Protein 1BRU (pdb70)

Sequence (241 aa):
VVGGEDARPNSWPWQVSLQYDSSGQWRHTCGGTLVDQSWVLTAAHCISSSRTYRVVLGRHSLSTNEPGSLAVKVSKLVVHQDWNSNQLSNGNDIALLKLASPVSLTDKIQLGCLPAAGTILPNNYVCYVTGWGRLQTNGASPDILQQGQLLVVDYATCSKPGWWGSTVKTNMICAGGDGIISSCNGDSGGPLNCQGANGQWQVHGIVSFGSSLGCNYYHKPSVFTRVSNYIDWINSVIANN

Structure (mmCIF, N/CA/C/O backbone):
data_1BRU
#
_entry.id   1BRU
#
_cell.length_a   41.590
_cell.length_b   46.450
_cell.length_c   128.230
_cell.angle_alpha   90.00
_cell.angle_beta   90.00
_cell.angle_gamma   90.00
#
_symmetry.space_group_name_H-M   'P 21 21 21'
#
loop_
_entity.id
_entity.type
_entity.pdbx_description
1 polymer ELASTASE
2 non-polymer 2-(2-HYDROXY-CYCLOPENTYL)-PENT-4-ENAL
3 water water
#
loop_
_atom_site.group_PDB
_atom_site.id
_atom_site.type_symbol
_atom_site.label_atom_id
_atom_site.label_alt_id
_atom_site.label_comp_id
_atom_site.label_asym_id
_atom_site.label_entity_id
_atom_site.label_seq_id
_atom_site.pdbx_PDB_ins_code
_atom_site.Cartn_x
_atom_site.Cartn_y
_atom_site.Cartn_z
_atom_site.occupancy
_atom_site.B_iso_or_equiv
_atom_site.auth_seq_id
_atom_site.auth_comp_id
_atom_site.auth_asym_id
_atom_site.auth_atom_id
_atom_site.pdbx_PDB_model_num
ATOM 1 N N . VAL A 1 1 ? 29.009 47.596 8.458 1.00 15.46 16 VAL P N 1
ATOM 2 C CA . VAL A 1 1 ? 28.608 48.717 7.562 1.00 14.86 16 VAL P CA 1
ATOM 3 C C . VAL A 1 1 ? 27.995 48.182 6.230 1.00 15.32 16 VAL P C 1
ATOM 4 O O . VAL A 1 1 ? 28.565 47.328 5.575 1.00 15.25 16 VAL P O 1
ATOM 8 N N . VAL A 1 2 ? 26.815 48.676 5.888 1.00 14.08 17 VAL P N 1
ATOM 9 C CA . VAL A 1 2 ? 26.225 48.293 4.614 1.00 12.47 17 VAL P CA 1
ATOM 10 C C . VAL A 1 2 ? 26.591 49.292 3.538 1.00 14.65 17 VAL P C 1
ATOM 11 O O . VAL A 1 2 ? 26.595 50.497 3.772 1.00 14.40 17 VAL P O 1
ATOM 15 N N . GLY A 1 3 ? 26.909 48.781 2.343 1.00 14.10 18 GLY P N 1
ATOM 16 C CA . GLY A 1 3 ? 27.190 49.722 1.239 1.00 14.30 18 GLY P CA 1
ATOM 17 C C . GLY A 1 3 ? 28.526 50.500 1.252 1.00 17.29 18 GLY P C 1
ATOM 18 O O . GLY A 1 3 ? 28.766 51.466 0.531 1.00 15.31 18 GLY P O 1
ATOM 19 N N . GLY A 1 4 ? 29.418 50.030 2.137 1.00 19.13 19 GLY P N 1
ATOM 20 C CA . GLY A 1 4 ? 30.736 50.647 2.274 1.00 19.14 19 GLY P CA 1
ATOM 21 C C . GLY A 1 4 ? 31.839 49.883 1.554 1.00 19.95 19 GLY P C 1
ATOM 22 O O . GLY A 1 4 ? 31.652 49.088 0.631 1.00 20.32 19 GLY P O 1
ATOM 23 N N . GLU A 1 5 ? 33.030 50.161 2.046 1.00 17.99 20 GLU P N 1
ATOM 24 C CA . GLU A 1 5 ? 34.218 49.544 1.449 1.00 17.50 20 GLU P CA 1
ATOM 25 C C . GLU A 1 5 ? 35.311 49.237 2.468 1.00 18.40 20 GLU P C 1
ATOM 26 O O . GLU A 1 5 ? 35.324 49.759 3.579 1.00 21.86 20 GLU P O 1
ATOM 32 N N . ASP A 1 6 ? 36.282 48.417 2.087 1.00 17.78 21 ASP P N 1
ATOM 33 C CA . ASP A 1 6 ? 37.431 48.233 3.002 1.00 15.75 21 ASP P CA 1
ATOM 34 C C . ASP A 1 6 ? 38.166 49.497 3.388 1.00 14.62 21 ASP P C 1
ATOM 35 O O . ASP A 1 6 ? 38.513 50.290 2.533 1.00 14.25 21 ASP P O 1
ATOM 40 N N . ALA A 1 7 ? 38.407 49.699 4.677 1.00 13.65 22 ALA P N 1
ATOM 41 C CA . ALA A 1 7 ? 39.241 50.854 4.999 1.00 14.21 22 ALA P CA 1
ATOM 42 C C . ALA A 1 7 ? 40.649 50.607 4.527 1.00 16.81 22 ALA P C 1
ATOM 43 O O . ALA A 1 7 ? 41.061 49.466 4.378 1.00 15.91 22 ALA P O 1
ATOM 45 N N . ARG A 1 8 ? 41.406 51.687 4.302 1.00 19.60 23 ARG P N 1
ATOM 46 C CA . ARG A 1 8 ? 42.858 51.409 4.206 1.00 20.79 23 ARG P CA 1
ATOM 47 C C . ARG A 1 8 ? 43.489 50.930 5.523 1.00 19.76 23 ARG P C 1
ATOM 48 O O . ARG A 1 8 ? 43.196 51.447 6.593 1.00 19.28 23 ARG P O 1
ATOM 56 N N . PRO A 1 9 ? 44.377 49.939 5.454 1.00 20.01 24 PRO P N 1
ATOM 57 C CA . PRO A 1 9 ? 44.999 49.438 6.697 1.00 20.47 24 PRO P CA 1
ATOM 58 C C . PRO A 1 9 ? 45.499 50.498 7.653 1.00 20.91 24 PRO P C 1
ATOM 59 O O . PRO A 1 9 ? 46.178 51.454 7.307 1.00 21.32 24 PRO P O 1
ATOM 63 N N . ASN A 1 10 ? 45.060 50.359 8.895 1.00 21.73 25 ASN P N 1
ATOM 64 C CA . ASN A 1 10 ? 45.506 51.283 9.965 1.00 19.84 25 ASN P CA 1
ATOM 65 C C . ASN A 1 10 ? 45.183 52.775 9.811 1.00 19.26 25 ASN P C 1
ATOM 66 O O . ASN A 1 10 ? 45.666 53.625 10.543 1.00 20.55 25 ASN P O 1
ATOM 71 N N . SER A 1 11 ? 44.337 53.084 8.828 1.00 17.35 26 SER P N 1
ATOM 72 C CA . SER A 1 11 ? 43.967 54.487 8.618 1.00 16.81 26 SER P CA 1
ATOM 73 C C . SER A 1 11 ? 42.974 55.113 9.604 1.00 17.16 26 SER P C 1
ATOM 74 O O . SER A 1 11 ? 42.783 56.322 9.699 1.00 17.29 26 SER P O 1
ATOM 77 N N . TRP A 1 12 ? 42.368 54.252 10.409 1.00 14.70 27 TRP P N 1
ATOM 78 C CA . TRP A 1 12 ? 41.580 54.759 11.530 1.00 12.02 27 TRP P CA 1
ATOM 79 C C . TRP A 1 12 ? 42.149 54.263 12.846 1.00 12.91 27 TRP P C 1
ATOM 80 O O . TRP A 1 12 ? 41.597 53.367 13.469 1.00 12.69 27 TRP P O 1
ATOM 91 N N . PRO A 1 13 ? 43.280 54.865 13.250 1.00 12.48 28 PRO P N 1
ATOM 92 C CA . PRO A 1 13 ? 44.073 54.255 14.322 1.00 12.16 28 PRO P CA 1
ATOM 93 C C . PRO A 1 13 ? 43.473 54.336 15.697 1.00 11.62 28 PRO P C 1
ATOM 94 O O . PRO A 1 13 ? 43.926 53.693 16.625 1.00 11.76 28 PRO P O 1
ATOM 98 N N . TRP A 1 14 ? 42.414 55.120 15.829 1.00 12.08 29 TRP P N 1
ATOM 99 C CA . TRP A 1 14 ? 41.636 55.114 17.102 1.00 11.64 29 TRP P CA 1
ATOM 100 C C . TRP A 1 14 ? 40.519 54.088 17.294 1.00 11.68 29 TRP P C 1
ATOM 101 O O . TRP A 1 14 ? 39.891 53.978 18.330 1.00 11.98 29 TRP P O 1
ATOM 112 N N . GLN A 1 15 ? 40.240 53.353 16.237 1.00 13.32 30 GLN P N 1
ATOM 113 C CA . GLN A 1 15 ? 39.105 52.411 16.232 1.00 13.08 30 GLN P CA 1
ATOM 114 C C . GLN A 1 15 ? 39.431 51.149 17.000 1.00 12.35 30 GLN P C 1
ATOM 115 O O . GLN A 1 15 ? 40.470 50.526 16.836 1.00 12.39 30 GLN P O 1
ATOM 121 N N . VAL A 1 16 ? 38.513 50.793 17.856 1.00 11.44 31 VAL P N 1
ATOM 122 C CA . VAL A 1 16 ? 38.773 49.609 18.656 1.00 11.52 31 VAL P CA 1
ATOM 123 C C . VAL A 1 16 ? 37.844 48.441 18.338 1.00 12.07 31 VAL P C 1
ATOM 124 O O . VAL A 1 16 ? 36.737 48.598 17.865 1.00 13.00 31 VAL P O 1
ATOM 128 N N . SER A 1 17 ? 38.297 47.236 18.604 1.00 12.37 32 SER P N 1
ATOM 129 C CA . SER A 1 17 ? 37.272 46.183 18.691 1.00 12.52 32 SER P CA 1
ATOM 130 C C . SER A 1 17 ? 36.936 45.851 20.129 1.00 13.19 32 SER P C 1
ATOM 131 O O . SER A 1 17 ? 37.804 45.520 20.927 1.00 13.16 32 SER P O 1
ATOM 134 N N . LEU A 1 18 ? 35.669 45.948 20.471 1.00 12.62 33 LEU P N 1
ATOM 135 C CA . LEU A 1 18 ? 35.299 45.522 21.823 1.00 13.46 33 LEU P CA 1
ATOM 136 C C . LEU A 1 18 ? 34.749 44.103 21.833 1.00 14.63 33 LEU P C 1
ATOM 137 O O . LEU A 1 18 ? 33.778 43.760 21.175 1.00 15.15 33 LEU P O 1
ATOM 142 N N . GLN A 1 19 ? 35.463 43.252 22.564 1.00 15.91 34 GLN P N 1
ATOM 143 C CA . GLN A 1 19 ? 35.191 41.806 22.529 1.00 16.62 34 GLN P CA 1
ATOM 144 C C . GLN A 1 19 ? 34.845 41.192 23.869 1.00 18.82 34 GLN P C 1
ATOM 145 O O . GLN A 1 19 ? 35.282 41.602 24.922 1.00 20.08 34 GLN P O 1
ATOM 151 N N . TYR A 1 20 ? 34.029 40.169 23.844 1.00 22.78 35 TYR P N 1
ATOM 152 C CA . TYR A 1 20 ? 33.789 39.539 25.148 1.00 25.51 35 TYR P CA 1
ATOM 153 C C . TYR A 1 20 ? 34.096 38.064 25.109 1.00 26.94 35 TYR P C 1
ATOM 154 O O . TYR A 1 20 ? 34.236 37.418 24.080 1.00 26.59 35 TYR P O 1
ATOM 163 N N . ASP A 1 21 ? 34.211 37.543 26.306 1.00 29.69 36 ASP P N 1
ATOM 164 C CA . ASP A 1 21 ? 34.504 36.116 26.379 1.00 31.59 36 ASP P CA 1
ATOM 165 C C . ASP A 1 21 ? 33.318 35.219 26.227 1.00 31.70 36 ASP P C 1
ATOM 166 O O . ASP A 1 21 ? 32.435 35.081 27.051 1.00 30.68 36 ASP P O 1
ATOM 171 N N . SER A 1 22 A 33.362 34.573 25.109 1.00 33.60 36 SER P N 1
ATOM 172 C CA . SER A 1 22 A 32.266 33.654 24.801 1.00 36.50 36 SER P CA 1
ATOM 173 C C . SER A 1 22 A 32.666 32.195 24.779 1.00 36.17 36 SER P C 1
ATOM 174 O O . SER A 1 22 A 33.193 31.693 23.801 1.00 35.92 36 SER P O 1
ATOM 177 N N . SER A 1 23 B 32.431 31.522 25.907 1.00 36.10 36 SER P N 1
ATOM 178 C CA . SER A 1 23 B 32.814 30.087 26.043 1.00 37.04 36 SER P CA 1
ATOM 179 C C . SER A 1 23 B 34.272 29.719 25.787 1.00 36.80 36 SER P C 1
ATOM 180 O O . SER A 1 23 B 34.625 28.770 25.100 1.00 37.93 36 SER P O 1
ATOM 183 N N . GLY A 1 24 C 35.142 30.559 26.330 1.00 35.83 36 GLY P N 1
ATOM 184 C CA . GLY A 1 24 C 36.531 30.435 25.872 1.00 36.34 36 GLY P CA 1
ATOM 185 C C . GLY A 1 24 C 36.882 30.879 24.452 1.00 37.31 36 GLY P C 1
ATOM 186 O O . GLY A 1 24 C 38.020 30.772 24.057 1.00 39.31 36 GLY P O 1
ATOM 187 N N . GLN A 1 25 ? 35.931 31.417 23.683 1.00 37.84 37 GLN P N 1
ATOM 188 C CA . GLN A 1 25 ? 36.380 32.270 22.576 1.00 37.61 37 GLN P CA 1
ATOM 189 C C . GLN A 1 25 ? 36.088 33.749 22.739 1.00 34.85 37 GLN P C 1
ATOM 190 O O . GLN A 1 25 ? 35.049 34.227 23.168 1.00 32.85 37 GLN P O 1
ATOM 196 N N . TRP A 1 26 ? 37.096 34.497 22.351 1.00 32.63 38 TRP P N 1
ATOM 197 C CA . TRP A 1 26 ? 36.898 35.936 22.256 1.00 28.99 38 TRP P CA 1
ATOM 198 C C . TRP A 1 26 ? 36.096 36.281 21.041 1.00 28.39 38 TRP P C 1
ATOM 199 O O . TRP A 1 26 ? 36.391 35.892 19.927 1.00 27.11 38 TRP P O 1
ATOM 210 N N . ARG A 1 27 ? 35.016 36.977 21.326 1.00 28.37 39 ARG P N 1
ATOM 211 C CA . ARG A 1 27 ? 33.995 37.256 20.310 1.00 27.50 39 ARG P CA 1
ATOM 212 C C . ARG A 1 27 ? 33.777 38.760 20.128 1.00 23.84 39 ARG P C 1
ATOM 213 O O . ARG A 1 27 ? 33.414 39.433 21.080 1.00 23.65 39 ARG P O 1
ATOM 221 N N . HIS A 1 28 ? 33.984 39.306 18.920 1.00 19.56 40 HIS P N 1
ATOM 222 C CA . HIS A 1 28 ? 33.530 40.691 18.650 1.00 17.85 40 HIS P CA 1
ATOM 223 C C . HIS A 1 28 ? 32.050 40.965 18.984 1.00 18.07 40 HIS P C 1
ATOM 224 O O . HIS A 1 28 ? 31.131 40.263 18.589 1.00 19.34 40 HIS P O 1
ATOM 231 N N . THR A 1 29 ? 31.835 42.052 19.703 1.00 17.31 41 THR P N 1
ATOM 232 C CA . THR A 1 29 ? 30.436 42.475 19.853 1.00 15.56 41 THR P CA 1
ATOM 233 C C . THR A 1 29 ? 30.113 43.952 19.544 1.00 15.66 41 THR P C 1
ATOM 234 O O . THR A 1 29 ? 29.062 44.327 19.062 1.00 16.08 41 THR P O 1
ATOM 238 N N . CYS A 1 30 ? 31.076 44.826 19.805 1.00 15.02 42 CYS P N 1
ATOM 239 C CA . CYS A 1 30 ? 30.889 46.247 19.480 1.00 13.18 42 CYS P CA 1
ATOM 240 C C . CYS A 1 30 ? 32.172 46.953 19.064 1.00 14.02 42 CYS P C 1
ATOM 241 O O . CYS A 1 30 ? 33.283 46.486 19.270 1.00 13.21 42 CYS P O 1
ATOM 244 N N . GLY A 1 31 ? 31.999 48.130 18.495 1.00 13.74 43 GLY P N 1
ATOM 245 C CA . GLY A 1 31 ? 33.183 48.951 18.299 1.00 12.47 43 GLY P CA 1
ATOM 246 C C . GLY A 1 31 ? 33.423 49.943 19.421 1.00 14.47 43 GLY P C 1
ATOM 247 O O . GLY A 1 31 ? 32.753 49.989 20.443 1.00 15.54 43 GLY P O 1
ATOM 248 N N . GLY A 1 32 ? 34.430 50.767 19.204 1.00 15.27 44 GLY P N 1
ATOM 249 C CA . GLY A 1 32 ? 34.817 51.772 20.203 1.00 14.45 44 GLY P CA 1
ATOM 250 C C . GLY A 1 32 ? 35.889 52.732 19.715 1.00 14.07 44 GLY P C 1
ATOM 251 O O . GLY A 1 32 ? 36.448 52.582 18.635 1.00 15.42 44 GLY P O 1
ATOM 252 N N . THR A 1 33 ? 36.175 53.708 20.553 1.00 12.94 45 THR P N 1
ATOM 253 C CA . THR A 1 33 ? 37.237 54.665 20.189 1.00 13.33 45 THR P CA 1
ATOM 254 C C . THR A 1 33 ? 38.192 54.826 21.317 1.00 13.10 45 THR P C 1
ATOM 255 O O . THR A 1 33 ? 37.775 55.074 22.426 1.00 14.58 45 THR P O 1
ATOM 259 N N . LEU A 1 34 ? 39.481 54.680 21.046 1.00 14.54 46 LEU P N 1
ATOM 260 C CA . LEU A 1 34 ? 40.488 55.049 22.061 1.00 15.14 46 LEU P CA 1
ATOM 261 C C . LEU A 1 34 ? 40.537 56.547 22.325 1.00 14.47 46 LEU P C 1
ATOM 262 O O . LEU A 1 34 ? 40.770 57.362 21.455 1.00 17.16 46 LEU P O 1
ATOM 267 N N . VAL A 1 35 ? 40.289 56.917 23.543 1.00 12.71 47 VAL P N 1
ATOM 268 C CA . VAL A 1 35 ? 40.160 58.359 23.715 1.00 13.95 47 VAL P CA 1
ATOM 269 C C . VAL A 1 35 ? 41.197 59.042 24.646 1.00 15.11 47 VAL P C 1
ATOM 270 O O . VAL A 1 35 ? 41.376 60.244 24.739 1.00 16.71 47 VAL P O 1
ATOM 274 N N . ASP A 1 36 ? 41.946 58.180 25.319 1.00 16.17 48 ASP P N 1
ATOM 275 C CA . ASP A 1 36 ? 43.078 58.482 26.208 1.00 17.77 48 ASP P CA 1
ATOM 276 C C . ASP A 1 36 ? 43.839 57.177 26.301 1.00 17.05 48 ASP P C 1
ATOM 277 O O . ASP A 1 36 ? 43.256 56.139 26.085 1.00 17.67 48 ASP P O 1
ATOM 282 N N . GLN A 1 37 ? 45.106 57.183 26.662 1.00 19.01 49 GLN P N 1
ATOM 283 C CA . GLN A 1 37 ? 45.825 55.888 26.816 1.00 19.28 49 GLN P CA 1
ATOM 284 C C . GLN A 1 37 ? 45.217 54.842 27.755 1.00 17.64 49 GLN P C 1
ATOM 285 O O . GLN A 1 37 ? 45.484 53.657 27.698 1.00 17.27 49 GLN P O 1
ATOM 291 N N . SER A 1 38 ? 44.351 55.315 28.626 1.00 16.14 50 SER P N 1
ATOM 292 C CA . SER A 1 38 ? 43.655 54.341 29.471 1.00 16.67 50 SER P CA 1
ATOM 293 C C . SER A 1 38 ? 42.177 54.116 29.228 1.00 16.32 50 SER P C 1
ATOM 294 O O . SER A 1 38 ? 41.538 53.339 29.913 1.00 18.77 50 SER P O 1
ATOM 297 N N . TRP A 1 39 ? 41.606 54.849 28.293 1.00 13.78 51 TRP P N 1
ATOM 298 C CA . TRP A 1 39 ? 40.135 54.813 28.213 1.00 12.71 51 TRP P CA 1
ATOM 299 C C . TRP A 1 39 ? 39.621 54.649 26.791 1.00 13.24 51 TRP P C 1
ATOM 300 O O . TRP A 1 39 ? 39.999 55.321 25.824 1.00 13.50 51 TRP P O 1
ATOM 311 N N . VAL A 1 40 ? 38.695 53.703 26.700 1.00 12.50 52 VAL P N 1
ATOM 312 C CA . VAL A 1 40 ? 37.892 53.614 25.470 1.00 10.81 52 VAL P CA 1
ATOM 313 C C . VAL A 1 40 ? 36.434 54.120 25.597 1.00 10.20 52 VAL P C 1
ATOM 314 O O . VAL A 1 40 ? 35.705 53.829 26.532 1.00 8.08 52 VAL P O 1
ATOM 318 N N . LEU A 1 41 ? 36.042 54.902 24.597 1.00 8.98 53 LEU P N 1
ATOM 319 C CA . LEU A 1 41 ? 34.651 55.336 24.462 1.00 8.19 53 LEU P CA 1
ATOM 320 C C . LEU A 1 41 ? 33.814 54.369 23.644 1.00 8.86 53 LEU P C 1
ATOM 321 O O . LEU A 1 41 ? 34.228 53.890 22.600 1.00 10.01 53 LEU P O 1
ATOM 326 N N . THR A 1 42 ? 32.631 54.062 24.145 1.00 8.35 54 THR P N 1
ATOM 327 C CA . THR A 1 42 ? 31.736 53.144 23.382 1.00 8.32 54 THR P CA 1
ATOM 328 C C . THR A 1 42 ? 30.257 53.398 23.698 1.00 9.34 54 THR P C 1
ATOM 329 O O . THR A 1 42 ? 29.912 54.385 24.333 1.00 8.27 54 THR P O 1
ATOM 333 N N . ALA A 1 43 ? 29.364 52.512 23.269 1.00 10.00 55 ALA P N 1
ATOM 334 C CA . ALA A 1 43 ? 27.964 52.700 23.639 1.00 9.90 55 ALA P CA 1
ATOM 335 C C . ALA A 1 43 ? 27.623 51.953 24.901 1.00 13.13 55 ALA P C 1
ATOM 336 O O . ALA A 1 43 ? 27.909 50.773 25.053 1.00 16.38 55 ALA P O 1
ATOM 338 N N . ALA A 1 44 ? 26.913 52.617 25.816 1.00 14.06 56 ALA P N 1
ATOM 339 C CA . ALA A 1 44 ? 26.345 51.876 26.976 1.00 12.61 56 ALA P CA 1
ATOM 340 C C . ALA A 1 44 ? 25.570 50.595 26.690 1.00 12.50 56 ALA P C 1
ATOM 341 O O . ALA A 1 44 ? 25.605 49.633 27.427 1.00 14.79 56 ALA P O 1
ATOM 343 N N . HIS A 1 45 ? 24.881 50.554 25.557 1.00 11.82 57 HIS P N 1
ATOM 344 C CA . HIS A 1 45 ? 24.159 49.305 25.261 1.00 13.71 57 HIS P CA 1
ATOM 345 C C . HIS A 1 45 ? 24.984 48.059 24.917 1.00 15.63 57 HIS P C 1
ATOM 346 O O . HIS A 1 45 ? 24.541 46.927 24.848 1.00 16.14 57 HIS P O 1
ATOM 353 N N . CYS A 1 46 ? 26.256 48.322 24.671 1.00 17.23 58 CYS P N 1
ATOM 354 C CA . CYS A 1 46 ? 27.208 47.235 24.428 1.00 17.45 58 CYS P CA 1
ATOM 355 C C . CYS A 1 46 ? 27.695 46.531 25.688 1.00 19.40 58 CYS P C 1
ATOM 356 O O . CYS A 1 46 ? 28.374 45.514 25.676 1.00 20.63 58 CYS P O 1
ATOM 359 N N . ILE A 1 47 ? 27.343 47.127 26.818 1.00 22.22 59 ILE P N 1
ATOM 360 C CA . ILE A 1 47 ? 27.898 46.661 28.083 1.00 24.47 59 ILE P CA 1
ATOM 361 C C . ILE A 1 47 ? 26.878 45.837 28.841 1.00 27.69 59 ILE P C 1
ATOM 362 O O . ILE A 1 47 ? 25.788 46.246 29.188 1.00 27.67 59 ILE P O 1
ATOM 367 N N . SER A 1 48 ? 27.296 44.634 29.131 1.00 32.55 60 SER P N 1
ATOM 368 C CA . SER A 1 48 ? 26.655 43.950 30.256 1.00 36.61 60 SER P CA 1
ATOM 369 C C . SER A 1 48 ? 27.608 43.657 31.412 1.00 37.90 60 SER P C 1
ATOM 370 O O . SER A 1 48 ? 28.615 42.988 31.263 1.00 36.32 60 SER P O 1
ATOM 373 N N . SER A 1 49 ? 27.241 44.158 32.599 1.00 41.19 61 SER P N 1
ATOM 374 C CA . SER A 1 49 ? 28.035 43.924 33.844 1.00 44.97 61 SER P CA 1
ATOM 375 C C . SER A 1 49 ? 28.424 42.464 34.218 1.00 45.63 61 SER P C 1
ATOM 376 O O . SER A 1 49 ? 29.429 42.190 34.871 1.00 46.36 61 SER P O 1
ATOM 379 N N . SER A 1 50 ? 27.603 41.531 33.695 1.00 44.94 62 SER P N 1
ATOM 380 C CA . SER A 1 50 ? 27.981 40.103 33.639 1.00 45.35 62 SER P CA 1
ATOM 381 C C . SER A 1 50 ? 29.028 39.597 32.615 1.00 44.55 62 SER P C 1
ATOM 382 O O . SER A 1 50 ? 29.648 38.556 32.798 1.00 45.29 62 SER P O 1
ATOM 385 N N . ARG A 1 51 ? 29.249 40.313 31.510 1.00 42.46 63 ARG P N 1
ATOM 386 C CA . ARG A 1 51 ? 30.299 39.786 30.625 1.00 39.56 63 ARG P CA 1
ATOM 387 C C . ARG A 1 51 ? 31.700 40.154 31.003 1.00 37.14 63 ARG P C 1
ATOM 388 O O . ARG A 1 51 ? 31.958 41.141 31.668 1.00 36.38 63 ARG P O 1
ATOM 396 N N . THR A 1 52 ? 32.632 39.349 30.518 1.00 34.66 64 THR P N 1
ATOM 397 C CA . THR A 1 52 ? 34.003 39.876 30.611 1.00 32.36 64 THR P CA 1
ATOM 398 C C . THR A 1 52 ? 34.575 40.376 29.276 1.00 28.88 64 THR P C 1
ATOM 399 O O . THR A 1 52 ? 34.397 39.735 28.246 1.00 28.04 64 THR P O 1
ATOM 403 N N . TYR A 1 53 ? 35.215 41.564 29.347 1.00 25.27 65 TYR P N 1
ATOM 404 C CA . TYR A 1 53 ? 35.688 42.347 28.178 1.00 20.18 65 TYR P CA 1
ATOM 405 C C . TYR A 1 53 ? 37.186 42.488 27.941 1.00 19.56 65 TYR P C 1
ATOM 406 O O . TYR A 1 53 ? 38.014 42.739 28.800 1.00 18.32 65 TYR P O 1
ATOM 415 N N . ARG A 1 54 A 37.523 42.375 26.662 1.00 18.87 65 ARG P N 1
ATOM 416 C CA . ARG A 1 54 A 38.816 42.878 26.233 1.00 16.49 65 ARG P CA 1
ATOM 417 C C . ARG A 1 54 A 38.635 43.775 25.051 1.00 16.16 65 ARG P C 1
ATOM 418 O O . ARG A 1 54 A 37.647 43.730 24.339 1.00 16.19 65 ARG P O 1
ATOM 426 N N . VAL A 1 55 ? 39.627 44.608 24.860 1.00 16.37 66 VAL P N 1
ATOM 427 C CA . VAL A 1 55 ? 39.620 45.512 23.716 1.00 15.61 66 VAL P CA 1
ATOM 428 C C . VAL A 1 55 ? 40.774 45.160 22.798 1.00 16.48 66 VAL P C 1
ATOM 429 O O . VAL A 1 55 ? 41.908 44.959 23.237 1.00 18.47 66 VAL P O 1
ATOM 433 N N . VAL A 1 56 ? 40.476 45.063 21.499 1.00 16.06 67 VAL P N 1
ATOM 434 C CA . VAL A 1 56 ? 41.608 44.932 20.547 1.00 15.88 67 VAL P CA 1
ATOM 435 C C . VAL A 1 56 ? 41.903 46.209 19.720 1.00 16.38 67 VAL P C 1
ATOM 436 O O . VAL A 1 56 ? 41.030 46.803 19.100 1.00 15.27 67 VAL P O 1
ATOM 440 N N . LEU A 1 57 ? 43.169 46.608 19.763 1.00 16.14 68 LEU P N 1
ATOM 441 C CA . LEU A 1 57 ? 43.637 47.876 19.180 1.00 17.01 68 LEU P CA 1
ATOM 442 C C . LEU A 1 57 ? 44.662 47.745 18.049 1.00 18.13 68 LEU P C 1
ATOM 443 O O . LEU A 1 57 ? 45.444 46.804 17.979 1.00 20.42 68 LEU P O 1
ATOM 448 N N . GLY A 1 58 ? 44.701 48.718 17.145 1.00 16.73 69 GLY P N 1
ATOM 449 C CA . GLY A 1 58 ? 45.748 48.632 16.114 1.00 16.42 69 GLY P CA 1
ATOM 450 C C . GLY A 1 58 ? 45.542 47.527 15.101 1.00 17.70 69 GLY P C 1
ATOM 451 O O . GLY A 1 58 ? 46.440 47.017 14.452 1.00 16.16 69 GLY P O 1
ATOM 452 N N . ARG A 1 59 ? 44.260 47.179 14.998 1.00 18.79 70 ARG P N 1
ATOM 453 C CA . ARG A 1 59 ? 43.840 46.114 14.088 1.00 19.79 70 ARG P CA 1
ATOM 454 C C . ARG A 1 59 ? 43.208 46.497 12.735 1.00 18.78 70 ARG P C 1
ATOM 455 O O . ARG A 1 59 ? 42.622 47.548 12.517 1.00 20.74 70 ARG P O 1
ATOM 463 N N . HIS A 1 60 ? 43.349 45.580 11.797 1.00 16.57 71 HIS P N 1
ATOM 464 C CA . HIS A 1 60 ? 42.641 45.698 10.521 1.00 16.26 71 HIS P CA 1
ATOM 465 C C . HIS A 1 60 ? 41.758 44.472 10.216 1.00 17.33 71 HIS P C 1
ATOM 466 O O . HIS A 1 60 ? 40.541 44.495 10.097 1.00 16.93 71 HIS P O 1
ATOM 473 N N . SER A 1 61 ? 42.437 43.341 10.125 1.00 18.63 72 SER P N 1
ATOM 474 C CA . SER A 1 61 ? 41.727 42.046 10.101 1.00 20.91 72 SER P CA 1
ATOM 475 C C . SER A 1 61 ? 41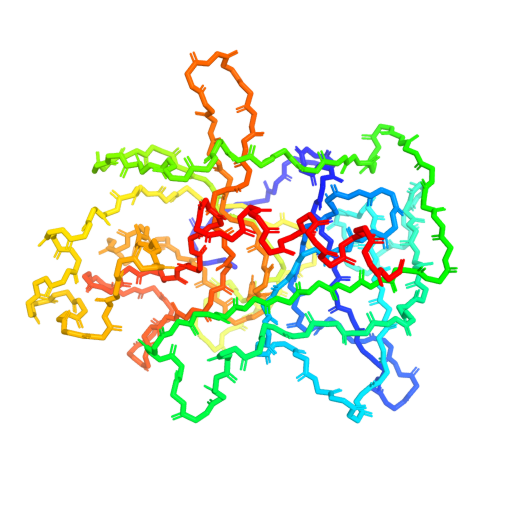.362 41.596 11.508 1.00 22.26 72 SER P C 1
ATOM 476 O O . SER A 1 61 ? 42.248 41.447 12.323 1.00 24.23 72 SER P O 1
ATOM 479 N N . LEU A 1 62 ? 40.085 41.370 11.800 1.00 23.15 73 LEU P N 1
ATOM 480 C CA . LEU A 1 62 ? 39.726 40.753 13.095 1.00 23.62 73 LEU P CA 1
ATOM 481 C C . LEU A 1 62 ? 40.323 39.378 13.415 1.00 25.12 73 LEU P C 1
ATOM 482 O O . LEU A 1 62 ? 40.510 39.006 14.555 1.00 25.13 73 LEU P O 1
ATOM 487 N N . SER A 1 63 ? 40.600 38.583 12.390 1.00 25.78 74 SER P N 1
ATOM 488 C CA . SER A 1 63 ? 41.122 37.238 12.695 1.00 26.46 74 SER P CA 1
ATOM 489 C C . SER A 1 63 ? 42.640 37.057 12.721 1.00 28.22 74 SER P C 1
ATOM 490 O O . SER A 1 63 ? 43.168 36.090 13.252 1.00 28.82 74 SER P O 1
ATOM 493 N N . THR A 1 64 ? 43.363 38.006 12.120 1.00 28.27 75 THR P N 1
ATOM 494 C CA . THR A 1 64 ? 44.827 37.864 12.087 1.00 27.83 75 THR P CA 1
ATOM 495 C C . THR A 1 64 ? 45.549 38.602 13.193 1.00 29.74 75 THR P C 1
ATOM 496 O O . THR A 1 64 ? 45.424 39.804 13.345 1.00 29.65 75 THR P O 1
ATOM 500 N N . ASN A 1 65 ? 46.382 37.905 13.967 1.00 31.89 76 ASN P N 1
ATOM 501 C CA . ASN A 1 65 ? 47.200 38.741 14.876 1.00 33.07 76 ASN P CA 1
ATOM 502 C C . ASN A 1 65 ? 48.273 39.438 14.121 1.00 30.69 76 ASN P C 1
ATOM 503 O O . ASN A 1 65 ? 49.314 38.912 13.763 1.00 30.94 76 ASN P O 1
ATOM 508 N N . GLU A 1 66 ? 47.929 40.661 13.838 1.00 28.80 77 GLU P N 1
ATOM 509 C CA . GLU A 1 66 ? 48.872 41.512 13.109 1.00 26.81 77 GLU P CA 1
ATOM 510 C C . GLU A 1 66 ? 49.927 42.145 14.014 1.00 25.53 77 GLU P C 1
ATOM 511 O O . GLU A 1 66 ? 49.659 42.542 15.145 1.00 22.49 77 GLU P O 1
ATOM 517 N N . PRO A 1 67 ? 51.147 42.234 13.487 1.00 25.71 78 PRO P N 1
ATOM 518 C CA . PRO A 1 67 ? 52.225 42.865 14.289 1.00 25.99 78 PRO P CA 1
ATOM 519 C C . PRO A 1 67 ? 51.840 44.264 14.730 1.00 26.45 78 PRO P C 1
ATOM 520 O O . PRO A 1 67 ? 51.225 45.005 13.975 1.00 25.37 78 PRO P O 1
ATOM 524 N N . GLY A 1 68 ? 52.126 44.599 15.995 1.00 26.04 79 GLY P N 1
ATOM 525 C CA . GLY A 1 68 ? 51.648 45.934 16.409 1.00 24.74 79 GLY P CA 1
ATOM 526 C C . GLY A 1 68 ? 50.184 46.111 16.794 1.00 24.01 79 GLY P C 1
ATOM 527 O O . GLY A 1 68 ? 49.773 47.131 17.324 1.00 25.07 79 GLY P O 1
ATOM 528 N N . SER A 1 69 ? 49.404 45.054 16.573 1.00 23.21 80 SER P N 1
ATOM 529 C CA . SER A 1 69 ? 48.134 44.976 17.313 1.00 21.67 80 SER P CA 1
ATOM 530 C C . SER A 1 69 ? 48.180 44.406 18.742 1.00 20.65 80 SER P C 1
ATOM 531 O O . SER A 1 69 ? 49.020 43.631 19.188 1.00 20.35 80 SER P O 1
ATOM 534 N N . LEU A 1 70 ? 47.203 44.879 19.479 1.00 19.82 81 LEU P N 1
ATOM 535 C CA . LEU A 1 70 ? 47.229 44.670 20.913 1.00 17.07 81 LEU P CA 1
ATOM 536 C C . LEU A 1 70 ? 45.855 44.372 21.500 1.00 17.89 81 LEU P C 1
ATOM 537 O O . LEU A 1 70 ? 44.903 45.116 21.312 1.00 18.37 81 LEU P O 1
ATOM 542 N N . ALA A 1 71 ? 45.774 43.302 22.271 1.00 17.62 82 ALA P N 1
ATOM 543 C CA . ALA A 1 71 ? 44.638 43.164 23.198 1.00 16.73 82 ALA P CA 1
ATOM 544 C C . ALA A 1 71 ? 44.902 43.539 24.653 1.00 18.45 82 ALA P C 1
ATOM 545 O O . ALA A 1 71 ? 45.919 43.207 25.249 1.00 19.47 82 ALA P O 1
ATOM 547 N N . VAL A 1 72 ? 43.952 44.288 25.212 1.00 18.23 83 VAL P N 1
ATOM 548 C CA . VAL A 1 72 ? 44.080 44.711 26.614 1.00 17.43 83 VAL P CA 1
ATOM 549 C C . VAL A 1 72 ? 42.832 44.372 27.401 1.00 18.58 83 VAL P C 1
ATOM 550 O O . VAL A 1 72 ? 41.710 44.563 26.966 1.00 17.81 83 VAL P O 1
ATOM 554 N N . LYS A 1 73 ? 43.038 43.864 28.586 1.00 18.68 84 LYS P N 1
ATOM 555 C CA . LYS A 1 73 ? 41.871 43.681 29.431 1.00 20.15 84 LYS P CA 1
ATOM 556 C C . LYS A 1 73 ? 41.240 44.990 29.879 1.00 18.17 84 LYS P C 1
ATOM 557 O O . LYS A 1 73 ? 41.904 45.970 30.177 1.00 18.69 84 LYS P O 1
ATOM 563 N N . VAL A 1 74 ? 39.928 44.980 29.912 1.00 15.81 85 VAL P N 1
ATOM 564 C CA . VAL A 1 74 ? 39.139 46.085 30.437 1.00 14.43 85 VAL P CA 1
ATOM 565 C C . VAL A 1 74 ? 38.818 45.897 31.893 1.00 15.77 85 VAL P C 1
ATOM 566 O O . VAL A 1 74 ? 38.315 44.884 32.330 1.00 17.89 85 VAL P O 1
ATOM 570 N N . SER A 1 75 ? 39.120 46.918 32.647 1.00 16.67 86 SER P N 1
ATOM 571 C CA . SER A 1 75 ? 39.011 46.773 34.100 1.00 19.99 86 SER P CA 1
ATOM 572 C C . SER A 1 75 ? 37.962 47.561 34.836 1.00 21.43 86 SER P C 1
ATOM 573 O O . SER A 1 75 ? 37.500 47.242 35.916 1.00 22.86 86 SER P O 1
ATOM 576 N N . LYS A 1 76 ? 37.538 48.614 34.205 1.00 23.91 87 LYS P N 1
ATOM 577 C CA . LYS A 1 76 ? 36.406 49.301 34.814 1.00 25.79 87 LYS P CA 1
ATOM 578 C C . LYS A 1 76 ? 35.404 49.762 33.758 1.00 26.64 87 LYS P C 1
ATOM 579 O O . LYS A 1 76 ? 35.747 50.282 32.710 1.00 27.51 87 LYS P O 1
ATOM 585 N N . LEU A 1 77 ? 34.134 49.542 34.047 1.00 26.66 88 LEU P N 1
ATOM 586 C CA . LEU A 1 77 ? 33.049 49.963 33.137 1.00 24.69 88 LEU P CA 1
ATOM 587 C C . LEU A 1 77 ? 32.257 51.140 33.687 1.00 23.23 88 LEU P C 1
ATOM 588 O O . LEU A 1 77 ? 31.596 51.026 34.710 1.00 24.17 88 LEU P O 1
ATOM 593 N N . VAL A 1 78 ? 32.320 52.275 32.998 1.00 21.00 89 VAL P N 1
ATOM 594 C CA . VAL A 1 78 ? 31.461 53.402 33.431 1.00 20.26 89 VAL P CA 1
ATOM 595 C C . VAL A 1 78 ? 30.368 53.889 32.432 1.00 20.34 89 VAL P C 1
ATOM 596 O O . VAL A 1 78 ? 30.586 54.637 31.489 1.00 20.28 89 VAL P O 1
ATOM 600 N N . VAL A 1 79 ? 29.141 53.421 32.689 1.00 21.27 90 VAL P N 1
ATOM 601 C CA . VAL A 1 79 ? 27.945 53.763 31.887 1.00 20.79 90 VAL P CA 1
ATOM 602 C C . VAL A 1 79 ? 27.399 55.121 32.301 1.00 21.12 90 VAL P C 1
ATOM 603 O O . VAL A 1 79 ? 27.378 55.484 33.482 1.00 19.82 90 VAL P O 1
ATOM 607 N N . HIS A 1 80 ? 26.938 55.881 31.305 1.00 20.41 91 HIS P N 1
ATOM 608 C CA . HIS A 1 80 ? 26.294 57.136 31.690 1.00 21.34 91 HIS P CA 1
ATOM 609 C C . HIS A 1 80 ? 25.178 56.946 32.715 1.00 23.79 91 HIS P C 1
ATOM 610 O O . HIS A 1 80 ? 24.296 56.120 32.547 1.00 24.41 91 HIS P O 1
ATOM 617 N N . GLN A 1 81 ? 25.203 57.710 33.794 1.00 26.78 92 GLN P N 1
ATOM 618 C CA . GLN A 1 81 ? 24.106 57.517 34.776 1.00 30.40 92 GLN P CA 1
ATOM 619 C C . GLN A 1 81 ? 22.640 57.759 34.342 1.00 30.91 92 GLN P C 1
ATOM 620 O O . GLN A 1 81 ? 21.701 57.220 34.906 1.00 31.54 92 GLN P O 1
ATOM 626 N N . ASP A 1 82 ? 22.453 58.580 33.299 1.00 29.85 93 ASP P N 1
ATOM 627 C CA . ASP A 1 82 ? 21.101 58.694 32.724 1.00 27.93 93 ASP P CA 1
ATOM 628 C C . ASP A 1 82 ? 20.724 57.710 31.623 1.00 26.06 93 ASP P C 1
ATOM 629 O O . ASP A 1 82 ? 19.653 57.753 31.038 1.00 26.25 93 ASP P O 1
ATOM 634 N N . TRP A 1 83 ? 21.646 56.805 31.330 1.00 23.47 94 TRP P N 1
ATOM 635 C CA . TRP A 1 83 ? 21.261 55.757 30.379 1.00 22.26 94 TRP P CA 1
ATOM 636 C C . TRP A 1 83 ? 20.244 54.784 30.973 1.00 23.65 94 TRP P C 1
ATOM 637 O O . TRP A 1 83 ? 20.455 54.196 32.029 1.00 23.78 94 TRP P O 1
ATOM 648 N N . ASN A 1 84 ? 19.158 54.612 30.206 1.00 25.61 95 ASN P N 1
ATOM 649 C CA . ASN A 1 84 ? 18.181 53.544 30.442 1.00 27.08 95 ASN P CA 1
ATOM 650 C C . ASN A 1 84 ? 18.069 52.570 29.279 1.00 27.21 95 ASN P C 1
ATOM 651 O O . ASN A 1 84 ? 17.642 52.894 28.189 1.00 26.69 95 ASN P O 1
ATOM 656 N N . SER A 1 85 ? 18.399 51.326 29.548 1.00 28.23 96 SER P N 1
ATOM 657 C CA . SER A 1 85 ? 18.348 50.372 28.436 1.00 31.10 96 SER P CA 1
ATOM 658 C C . SER A 1 85 ? 17.010 50.085 27.827 1.00 32.42 96 SER P C 1
ATOM 659 O O . SER A 1 85 ? 16.913 49.680 26.678 1.00 33.73 96 SER P O 1
ATOM 662 N N . ASN A 1 86 ? 15.971 50.326 28.640 1.00 33.26 97 ASN P N 1
ATOM 663 C CA . ASN A 1 86 ? 14.552 50.166 28.247 1.00 33.37 97 ASN P CA 1
ATOM 664 C C . ASN A 1 86 ? 13.923 51.390 27.544 1.00 32.13 97 ASN P C 1
ATOM 665 O O . ASN A 1 86 ? 12.822 51.407 27.024 1.00 33.69 97 ASN P O 1
ATOM 670 N N . GLN A 1 87 ? 14.721 52.443 27.523 1.00 29.81 98 GLN P N 1
ATOM 671 C CA . GLN A 1 87 ? 14.425 53.604 26.715 1.00 26.86 98 GLN P CA 1
ATOM 672 C C . GLN A 1 87 ? 15.594 54.052 25.857 1.00 25.29 98 GLN P C 1
ATOM 673 O O . GLN A 1 87 ? 16.191 55.105 25.979 1.00 24.63 98 GLN P O 1
ATOM 679 N N . LEU A 1 88 ? 15.925 53.229 24.906 1.00 23.58 99 LEU P N 1
ATOM 680 C CA . LEU A 1 88 ? 16.991 53.638 23.981 1.00 23.72 99 LEU P CA 1
ATOM 681 C C . LEU A 1 88 ? 16.858 55.003 23.225 1.00 24.56 99 LEU P C 1
ATOM 682 O O . LEU A 1 88 ? 17.782 55.799 23.074 1.00 24.88 99 LEU P O 1
ATOM 687 N N . SER A 1 89 A 15.634 55.298 22.789 1.00 24.94 99 SER P N 1
ATOM 688 C CA . SER A 1 89 A 15.332 56.623 22.199 1.00 24.22 99 SER P CA 1
ATOM 689 C C . SER A 1 89 A 15.447 57.870 23.082 1.00 24.18 99 SER P C 1
ATOM 690 O O . SER A 1 89 A 15.300 58.988 22.623 1.00 23.17 99 SER P O 1
ATOM 693 N N . ASN A 1 90 B 15.745 57.688 24.386 1.00 24.50 99 ASN P N 1
ATOM 694 C CA . ASN A 1 90 B 16.117 58.903 25.154 1.00 24.12 99 ASN P CA 1
ATOM 695 C C . ASN A 1 90 B 17.550 59.359 25.064 1.00 20.79 99 ASN P C 1
ATOM 696 O O . ASN A 1 90 B 17.920 60.449 25.471 1.00 20.63 99 ASN P O 1
ATOM 701 N N . GLY A 1 91 ? 18.343 58.484 24.492 1.00 18.89 100 GLY P N 1
ATOM 702 C CA . GLY A 1 91 ? 19.728 58.871 24.313 1.00 18.52 100 GLY P CA 1
ATOM 703 C C . GLY A 1 91 ? 20.583 58.511 25.505 1.00 18.13 100 GLY P C 1
ATOM 704 O O . GLY A 1 91 ? 20.390 57.508 26.180 1.00 20.13 100 GLY P O 1
ATOM 705 N N . ASN A 1 92 ? 21.573 59.345 25.741 1.00 16.28 101 ASN P N 1
ATOM 706 C CA . ASN A 1 92 ? 22.598 59.042 26.750 1.00 15.47 101 ASN P CA 1
ATOM 707 C C . ASN A 1 92 ? 23.255 57.684 26.626 1.00 13.88 101 ASN P C 1
ATOM 708 O O . ASN A 1 92 ? 23.728 57.070 27.559 1.00 14.50 101 ASN P O 1
ATOM 713 N N . ASP A 1 93 ? 23.298 57.248 25.386 1.00 12.29 102 ASP P N 1
ATOM 714 C CA . ASP A 1 93 ? 23.906 55.954 25.104 1.00 11.62 102 ASP P CA 1
ATOM 715 C C . ASP A 1 93 ? 25.414 56.023 24.976 1.00 11.71 102 ASP P C 1
ATOM 716 O O . ASP A 1 93 ? 25.996 56.106 23.905 1.00 11.55 102 ASP P O 1
ATOM 721 N N . ILE A 1 94 ? 26.023 56.017 26.150 1.00 11.82 103 ILE P N 1
ATOM 722 C CA . ILE A 1 94 ? 27.466 56.288 26.221 1.00 11.83 103 ILE P CA 1
ATOM 723 C C . ILE A 1 94 ? 28.119 55.654 27.424 1.00 11.61 103 ILE P C 1
ATOM 724 O O . ILE A 1 94 ? 27.529 55.536 28.488 1.00 12.05 103 ILE P O 1
ATOM 729 N N . ALA A 1 95 ? 29.323 55.171 27.173 1.00 9.38 104 ALA P N 1
ATOM 730 C CA . ALA A 1 95 ? 30.059 54.474 28.204 1.00 8.17 104 ALA P CA 1
ATOM 731 C C . ALA A 1 95 ? 31.547 54.667 28.025 1.00 9.51 104 ALA P C 1
ATOM 732 O O . ALA A 1 95 ? 32.086 54.787 26.947 1.00 9.26 104 ALA P O 1
ATOM 734 N N . LEU A 1 96 ? 32.229 54.708 29.138 1.00 11.14 105 LEU P N 1
ATOM 735 C CA . LEU A 1 96 ? 33.684 54.738 29.081 1.00 11.56 105 LEU P CA 1
ATOM 736 C C . LEU A 1 96 ? 34.277 53.480 29.723 1.00 12.75 105 LEU P C 1
ATOM 737 O O . LEU A 1 96 ? 33.901 53.049 30.806 1.00 11.53 105 LEU P O 1
ATOM 742 N N . LEU A 1 97 ? 35.229 52.869 29.021 1.00 12.78 106 LEU P N 1
ATOM 743 C CA . LEU A 1 97 ? 35.892 51.687 29.604 1.00 11.58 106 LEU P CA 1
ATOM 744 C C . LEU A 1 97 ? 37.373 51.901 29.919 1.00 12.27 106 LEU P C 1
ATOM 745 O O . LEU A 1 97 ? 38.196 52.330 29.106 1.00 12.01 106 LEU P O 1
ATOM 750 N N . LYS A 1 98 ? 37.694 51.582 31.165 1.00 13.99 107 LYS P N 1
ATOM 751 C CA . LYS A 1 98 ? 39.094 51.672 31.578 1.00 13.73 107 LYS P CA 1
ATOM 752 C C . LYS A 1 98 ? 39.901 50.442 31.259 1.00 15.27 107 LYS P C 1
ATOM 753 O O . LYS A 1 98 ? 39.534 49.344 31.644 1.00 16.00 107 LYS P O 1
ATOM 759 N N . LEU A 1 99 ? 41.011 50.644 30.559 1.0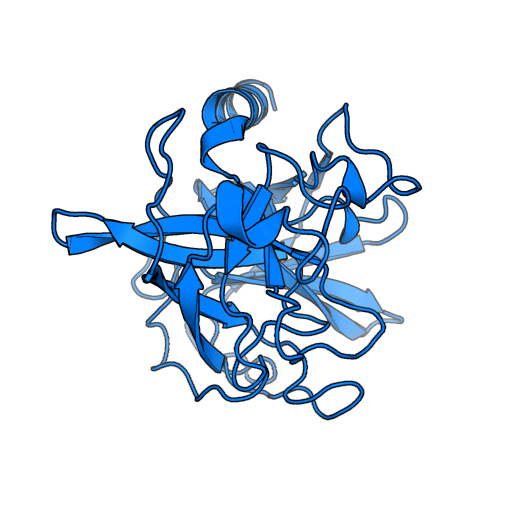0 14.37 108 LEU P N 1
ATOM 760 C CA . LEU A 1 99 ? 41.950 49.542 30.352 1.00 14.28 108 LEU P CA 1
ATOM 761 C C . LEU A 1 99 ? 42.856 49.178 31.539 1.00 16.61 108 LEU P C 1
ATOM 762 O O . LEU A 1 99 ? 43.310 49.978 32.347 1.00 14.88 108 LEU P O 1
ATOM 767 N N . ALA A 1 100 ? 43.133 47.882 31.620 1.00 18.27 109 ALA P N 1
ATOM 768 C CA . ALA A 1 100 ? 43.946 47.329 32.708 1.00 18.72 109 ALA P CA 1
ATOM 769 C C . ALA A 1 100 ? 45.312 47.985 32.861 1.00 19.76 109 ALA P C 1
ATOM 770 O O . ALA A 1 100 ? 45.860 48.216 33.921 1.00 20.49 109 ALA P O 1
ATOM 772 N N . SER A 1 101 ? 45.878 48.302 31.719 1.00 21.32 110 SER P N 1
ATOM 773 C CA . SER A 1 101 ? 47.090 49.136 31.702 1.00 22.82 110 SER P CA 1
ATOM 774 C C . SER A 1 101 ? 47.121 50.093 30.503 1.00 21.98 110 SER P C 1
ATOM 775 O O . SER A 1 101 ? 46.527 49.846 29.470 1.00 20.91 110 SER P O 1
ATOM 778 N N . PRO A 1 102 ? 47.782 51.233 30.641 1.00 22.28 111 PRO P N 1
ATOM 779 C CA . PRO A 1 102 ? 47.821 52.134 29.484 1.00 22.05 111 PRO P CA 1
ATOM 780 C C . PRO A 1 102 ? 48.501 51.638 28.219 1.00 21.98 111 PRO P C 1
ATOM 781 O O . PRO A 1 102 ? 49.505 50.947 28.210 1.00 24.26 111 PRO P O 1
ATOM 785 N N . VAL A 1 103 ? 47.916 52.012 27.093 1.00 22.29 112 VAL P N 1
ATOM 786 C CA . VAL A 1 103 ? 48.606 51.625 25.851 1.00 21.58 112 VAL P CA 1
ATOM 787 C C . VAL A 1 103 ? 49.668 52.627 25.452 1.00 21.92 112 VAL P C 1
ATOM 788 O O . VAL A 1 103 ? 49.608 53.811 25.727 1.00 22.03 112 VAL P O 1
ATOM 792 N N . SER A 1 104 ? 50.702 52.117 24.846 1.00 22.87 113 SER P N 1
ATOM 793 C CA . SER A 1 104 ? 51.639 53.092 24.306 1.00 24.01 113 SER P CA 1
ATOM 794 C C . SER A 1 104 ? 51.201 53.569 22.939 1.00 24.03 113 SER P C 1
ATOM 795 O O . SER A 1 104 ? 50.691 52.797 22.134 1.00 23.94 113 SER P O 1
ATOM 798 N N . LEU A 1 105 ? 51.362 54.852 22.670 1.00 23.59 114 LEU P N 1
ATOM 799 C CA . LEU A 1 105 ? 50.916 55.221 21.326 1.00 21.80 114 LEU P CA 1
ATOM 800 C C . LEU A 1 105 ? 51.889 54.851 20.220 1.00 22.05 114 LEU P C 1
ATOM 801 O O . LEU A 1 105 ? 53.107 54.839 20.375 1.00 21.45 114 LEU P O 1
ATOM 806 N N . THR A 1 106 ? 51.308 54.488 19.073 1.00 21.78 115 THR P N 1
ATOM 807 C CA . THR A 1 106 ? 52.151 54.082 17.923 1.00 20.41 115 THR P CA 1
ATOM 808 C C . THR A 1 106 ? 51.640 54.621 16.613 1.00 21.09 115 THR P C 1
ATOM 809 O O . THR A 1 106 ? 50.684 55.361 16.544 1.00 22.44 115 THR P O 1
ATOM 813 N N . ASP A 1 107 ? 52.241 54.197 15.527 1.00 21.66 116 ASP P N 1
ATOM 814 C CA . ASP A 1 107 ? 51.549 54.488 14.275 1.00 22.05 116 ASP P CA 1
ATOM 815 C C . ASP A 1 107 ? 50.209 53.780 14.034 1.00 21.78 116 ASP P C 1
ATOM 816 O O . ASP A 1 107 ? 49.322 54.292 13.378 1.00 24.53 116 ASP P O 1
ATOM 821 N N . LYS A 1 108 ? 50.032 52.582 14.588 1.00 20.66 117 LYS P N 1
ATOM 822 C CA . LYS A 1 108 ? 48.707 51.944 14.429 1.00 18.72 117 LYS P CA 1
ATOM 823 C C . LYS A 1 108 ? 47.665 52.216 15.487 1.00 18.10 117 LYS P C 1
ATOM 824 O O . LYS A 1 108 ? 46.490 51.965 15.318 1.00 18.23 117 LYS P O 1
ATOM 830 N N . ILE A 1 109 ? 48.137 52.699 16.616 1.00 17.00 118 ILE P N 1
ATOM 831 C CA . ILE A 1 109 ? 47.275 52.941 17.766 1.00 15.54 118 ILE P CA 1
ATOM 832 C C . ILE A 1 109 ? 47.425 54.392 18.203 1.00 17.86 118 ILE P C 1
ATOM 833 O O . ILE A 1 109 ? 48.445 54.823 18.760 1.00 16.52 118 ILE P O 1
ATOM 838 N N . GLN A 1 110 ? 46.348 55.152 17.883 1.00 18.34 119 GLN P N 1
ATOM 839 C CA . GLN A 1 110 ? 46.272 56.575 18.316 1.00 16.99 119 GLN P CA 1
ATOM 840 C C . GLN A 1 110 ? 45.013 57.047 18.984 1.00 15.72 119 GLN P C 1
ATOM 841 O O . GLN A 1 110 ? 43.988 56.407 18.989 1.00 15.30 119 GLN P O 1
ATOM 847 N N . LEU A 1 111 ? 45.087 58.219 19.555 1.00 15.89 120 LEU P N 1
ATOM 848 C CA . LEU A 1 111 ? 43.884 58.726 20.217 1.00 14.78 120 LEU P CA 1
ATOM 849 C C . LEU A 1 111 ? 42.928 59.375 19.270 1.00 17.13 120 LEU P C 1
ATOM 850 O O . LEU A 1 111 ? 43.315 60.010 18.297 1.00 17.29 120 LEU P O 1
ATOM 855 N N . GLY A 1 112 ? 41.649 59.190 19.548 1.00 18.01 121 GLY P N 1
ATOM 856 C CA . GLY A 1 112 ? 40.697 59.852 18.655 1.00 18.33 121 GLY P CA 1
ATOM 857 C C . GLY A 1 112 ? 40.315 61.172 19.236 1.00 20.65 121 GLY P C 1
ATOM 858 O O . GLY A 1 112 ? 40.168 61.302 20.434 1.00 24.30 121 GLY P O 1
ATOM 859 N N . CYS A 1 113 ? 40.213 62.171 18.395 1.00 22.18 122 CYS P N 1
ATOM 860 C CA . CYS A 1 113 ? 40.040 63.542 18.915 1.00 22.90 122 CYS P CA 1
ATOM 861 C C . CYS A 1 113 ? 38.595 63.935 19.016 1.00 21.34 122 CYS P C 1
ATOM 862 O O . CYS A 1 113 ? 37.785 63.677 18.151 1.00 20.56 122 CYS P O 1
ATOM 865 N N . LEU A 1 114 ? 38.270 64.563 20.115 1.00 21.78 123 LEU P N 1
ATOM 866 C CA . LEU A 1 114 ? 36.873 64.935 20.282 1.00 21.64 123 LEU P CA 1
ATOM 867 C C . LEU A 1 114 ? 36.540 66.369 19.812 1.00 21.87 123 LEU P C 1
ATOM 868 O O . LEU A 1 114 ? 37.400 67.232 19.868 1.00 21.09 123 LEU P O 1
ATOM 873 N N . PRO A 1 115 ? 35.283 66.634 19.359 1.00 22.95 124 PRO P N 1
ATOM 874 C CA . PRO A 1 115 ? 34.911 68.025 19.008 1.00 22.94 124 PRO P CA 1
ATOM 875 C C . PRO A 1 115 ? 34.808 68.946 20.223 1.00 24.92 124 PRO P C 1
ATOM 876 O O . PRO A 1 115 ? 34.652 68.527 21.368 1.00 25.85 124 PRO P O 1
ATOM 880 N N . ALA A 1 116 ? 34.857 70.263 19.996 1.00 25.54 125 ALA P N 1
ATOM 881 C CA . ALA A 1 116 ? 34.508 71.091 21.173 1.00 25.01 125 ALA P CA 1
ATOM 882 C C . ALA A 1 116 ? 33.144 70.796 21.800 1.00 24.39 125 ALA P C 1
ATOM 883 O O . ALA A 1 116 ? 32.210 70.344 21.135 1.00 24.63 125 ALA P O 1
ATOM 885 N N . ALA A 1 117 ? 33.037 71.094 23.085 1.00 23.19 126 ALA P N 1
ATOM 886 C CA . ALA A 1 117 ? 31.700 71.067 23.700 1.00 22.63 126 ALA P CA 1
ATOM 887 C C . ALA A 1 117 ? 30.585 71.850 22.963 1.00 24.06 126 ALA P C 1
ATOM 888 O O . ALA A 1 117 ? 30.767 72.960 22.476 1.00 25.26 126 ALA P O 1
ATOM 890 N N . GLY A 1 118 ? 29.411 71.227 22.805 1.00 24.16 127 GLY P N 1
ATOM 891 C CA . GLY A 1 118 ? 28.358 71.958 22.072 1.00 24.09 127 GLY P CA 1
ATOM 892 C C . GLY A 1 118 ? 28.427 72.053 20.538 1.00 25.41 127 GLY P C 1
ATOM 893 O O . GLY A 1 118 ? 27.590 72.653 19.875 1.00 27.41 127 GLY P O 1
ATOM 894 N N . THR A 1 119 ? 29.440 71.427 19.946 1.00 24.88 128 THR P N 1
ATOM 895 C CA . THR A 1 119 ? 29.533 71.504 18.477 1.00 25.17 128 THR P CA 1
ATOM 896 C C . THR A 1 119 ? 28.479 70.713 17.702 1.00 25.85 128 THR P C 1
ATOM 897 O O . THR A 1 119 ? 28.325 69.510 17.834 1.00 25.39 128 THR P O 1
ATOM 901 N N . ILE A 1 120 ? 27.763 71.434 16.844 1.00 26.03 129 ILE P N 1
ATOM 902 C CA . ILE A 1 120 ? 26.726 70.845 15.985 1.00 25.07 129 ILE P CA 1
ATOM 903 C C . ILE A 1 120 ? 27.092 70.806 14.520 1.00 25.91 129 ILE P C 1
ATOM 904 O O . ILE A 1 120 ? 27.452 71.797 13.911 1.00 28.10 129 ILE P O 1
ATOM 909 N N . LEU A 1 121 ? 26.989 69.628 13.927 1.00 26.25 130 LEU P N 1
ATOM 910 C CA . LEU A 1 121 ? 27.224 69.628 12.476 1.00 25.81 130 LEU P CA 1
ATOM 911 C C . LEU A 1 121 ? 26.007 69.921 11.629 1.00 26.86 130 LEU P C 1
ATOM 912 O O . LEU A 1 121 ? 24.914 69.387 11.842 1.00 27.44 130 LEU P O 1
ATOM 917 N N . PRO A 1 122 ? 26.250 70.797 10.635 1.00 27.03 131 PRO P N 1
ATOM 918 C CA . PRO A 1 122 ? 25.166 71.138 9.701 1.00 24.60 131 PRO P CA 1
ATOM 919 C C . PRO A 1 122 ? 24.752 70.030 8.756 1.00 23.35 131 PRO P C 1
ATOM 920 O O . PRO A 1 122 ? 25.405 69.032 8.468 1.00 24.03 131 PRO P O 1
ATOM 924 N N . ASN A 1 123 ? 23.574 70.252 8.239 1.00 22.64 132 ASN P N 1
ATOM 925 C CA . ASN A 1 123 ? 23.046 69.301 7.256 1.00 22.56 132 ASN P CA 1
ATOM 926 C C . ASN A 1 123 ? 23.953 69.026 6.050 1.00 21.95 132 ASN P C 1
ATOM 927 O O . ASN A 1 123 ? 24.625 69.882 5.521 1.00 22.67 132 ASN P O 1
ATOM 932 N N . ASN A 1 124 ? 23.998 67.785 5.640 1.00 22.49 133 ASN P N 1
ATOM 933 C CA . ASN A 1 124 ? 24.924 67.330 4.596 1.00 21.90 133 ASN P CA 1
ATOM 934 C C . ASN A 1 124 ? 26.400 67.400 4.861 1.00 21.12 133 ASN P C 1
ATOM 935 O O . ASN A 1 124 ? 27.217 67.262 3.971 1.00 21.48 133 ASN P O 1
ATOM 940 N N . TYR A 1 125 ? 26.756 67.593 6.111 1.00 21.82 134 TYR P N 1
ATOM 941 C CA . TYR A 1 125 ? 28.171 67.403 6.416 1.00 21.34 134 TYR P CA 1
ATOM 942 C C . TYR A 1 125 ? 28.681 66.013 6.086 1.00 20.54 134 TYR P C 1
ATOM 943 O O . TYR A 1 125 ? 28.010 65.023 6.334 1.00 21.38 134 TYR P O 1
ATOM 952 N N . VAL A 1 126 ? 29.877 65.954 5.524 1.00 18.89 135 VAL P N 1
ATOM 953 C CA . VAL A 1 126 ? 30.435 64.631 5.218 1.00 15.93 135 VAL P CA 1
ATOM 954 C C . VAL A 1 126 ? 31.119 63.948 6.408 1.00 16.53 135 VAL P C 1
ATOM 955 O O . VAL A 1 126 ? 32.021 64.444 7.051 1.00 16.36 135 VAL P O 1
ATOM 959 N N . CYS A 1 127 ? 30.657 62.763 6.704 1.00 15.41 136 CYS P N 1
ATOM 960 C CA . CYS A 1 127 ? 31.332 61.958 7.724 1.00 14.99 136 CYS P CA 1
ATOM 961 C C . CYS A 1 127 ? 31.543 60.532 7.244 1.00 14.26 136 CYS P C 1
ATOM 962 O O . CYS A 1 127 ? 31.060 60.127 6.199 1.00 14.33 136 CYS P O 1
ATOM 965 N N . TYR A 1 128 ? 32.274 59.755 8.018 1.00 13.84 137 TYR P N 1
ATOM 966 C CA . TYR A 1 128 ? 32.472 58.332 7.674 1.00 12.02 137 TYR P CA 1
ATOM 967 C C . TYR A 1 128 ? 32.239 57.464 8.885 1.00 11.80 137 TYR P C 1
ATOM 968 O O . TYR A 1 128 ? 32.832 57.669 9.938 1.00 11.88 137 TYR P O 1
ATOM 977 N N . VAL A 1 129 ? 31.373 56.477 8.725 1.00 11.69 138 VAL P N 1
ATOM 978 C CA . VAL A 1 129 ? 31.273 55.499 9.830 1.00 10.42 138 VAL P CA 1
ATOM 979 C C . VAL A 1 129 ? 32.220 54.313 9.606 1.00 11.06 138 VAL P C 1
ATOM 980 O O . VAL A 1 129 ? 32.417 53.840 8.490 1.00 12.34 138 VAL P O 1
ATOM 984 N N . THR A 1 130 ? 32.845 53.873 10.688 1.00 9.61 139 THR P N 1
ATOM 985 C CA . THR A 1 130 ? 33.683 52.668 10.567 1.00 8.60 139 THR P CA 1
ATOM 986 C C . THR A 1 130 ? 33.347 51.494 11.491 1.00 10.31 139 THR P C 1
ATOM 987 O O . THR A 1 130 ? 32.923 51.628 12.631 1.00 11.36 139 THR P O 1
ATOM 991 N N . GLY A 1 131 ? 33.556 50.292 10.973 1.00 9.18 140 GLY P N 1
ATOM 992 C CA . GLY A 1 131 ? 33.449 49.172 11.915 1.00 8.82 140 GLY P CA 1
ATOM 993 C C . GLY A 1 131 ? 33.567 47.762 11.375 1.00 8.82 140 GLY P C 1
ATOM 994 O O . GLY A 1 131 ? 33.688 47.541 10.181 1.00 9.40 140 GLY P O 1
ATOM 995 N N . TRP A 1 132 ? 33.476 46.785 12.258 1.00 8.79 141 TRP P N 1
ATOM 996 C CA . TRP A 1 132 ? 33.328 45.404 11.766 1.00 10.22 141 TRP P CA 1
ATOM 997 C C . TRP A 1 132 ? 31.911 44.795 11.852 1.00 12.72 141 TRP P C 1
ATOM 998 O O . TRP A 1 132 ? 31.700 43.592 11.861 1.00 16.18 141 TRP P O 1
ATOM 1009 N N . GLY A 1 133 ? 30.900 45.650 11.865 1.00 11.75 142 GLY P N 1
ATOM 1010 C CA . GLY A 1 133 ? 29.560 45.089 11.718 1.00 11.68 142 GLY P CA 1
ATOM 1011 C C . GLY A 1 133 ? 29.098 44.516 10.372 1.00 13.55 142 GLY P C 1
ATOM 1012 O O . GLY A 1 133 ? 29.744 44.589 9.338 1.00 13.05 142 GLY P O 1
ATOM 1013 N N . ARG A 1 134 ? 27.886 43.981 10.408 1.00 14.99 143 ARG P N 1
ATOM 1014 C CA . ARG A 1 134 ? 27.266 43.417 9.214 1.00 16.74 143 ARG P CA 1
ATOM 1015 C C . ARG A 1 134 ? 27.286 44.256 7.970 1.00 16.24 143 ARG P C 1
ATOM 1016 O O . ARG A 1 134 ? 27.169 45.477 7.955 1.00 16.32 143 ARG P O 1
ATOM 1024 N N . LEU A 1 135 ? 27.525 43.531 6.910 1.00 16.82 144 LEU P N 1
ATOM 1025 C CA . LEU A 1 135 ? 27.606 44.099 5.566 1.00 17.51 144 LEU P CA 1
ATOM 1026 C C . LEU A 1 135 ? 26.265 44.240 4.883 1.00 18.79 144 LEU P C 1
ATOM 1027 O O . LEU A 1 135 ? 26.068 44.972 3.942 1.00 18.43 144 LEU P O 1
ATOM 1032 N N . GLN A 1 136 ? 25.315 43.520 5.412 1.00 21.54 145 GLN P N 1
ATOM 1033 C CA . GLN A 1 136 ? 23.923 43.852 5.120 1.00 26.59 145 GLN P CA 1
ATOM 1034 C C . GLN A 1 136 ? 23.026 43.466 6.279 1.00 27.09 145 GLN P C 1
ATOM 1035 O O . GLN A 1 136 ? 23.433 42.725 7.161 1.00 26.05 145 GLN P O 1
ATOM 1041 N N . THR A 1 137 ? 21.786 43.938 6.284 1.00 29.07 146 THR P N 1
ATOM 1042 C CA . THR A 1 137 ? 20.870 43.545 7.393 1.00 30.77 146 THR P CA 1
ATOM 1043 C C . THR A 1 137 ? 20.713 42.036 7.593 1.00 33.26 146 THR P C 1
ATOM 1044 O O . THR A 1 137 ? 20.485 41.290 6.655 1.00 35.43 146 THR P O 1
ATOM 1048 N N . ASN A 1 138 ? 20.909 41.552 8.812 1.00 35.35 147 ASN P N 1
ATOM 1049 C CA . ASN A 1 138 ? 20.932 40.072 8.951 1.00 39.16 147 ASN P CA 1
ATOM 1050 C C . ASN A 1 138 ? 21.926 39.246 8.112 1.00 38.61 147 ASN P C 1
ATOM 1051 O O . ASN A 1 138 ? 21.869 38.025 8.140 1.00 40.32 147 ASN P O 1
ATOM 1056 N N . GLY A 1 139 ? 22.835 39.930 7.403 1.00 36.60 148 GLY P N 1
ATOM 1057 C CA . GLY A 1 139 ? 23.863 39.233 6.620 1.00 34.45 148 GLY P CA 1
ATOM 1058 C C . GLY A 1 139 ? 25.254 39.086 7.242 1.00 34.26 148 GLY P C 1
ATOM 1059 O O . GLY A 1 139 ? 25.497 39.097 8.438 1.00 35.45 148 GLY P O 1
ATOM 1060 N N . ALA A 1 140 ? 26.210 38.941 6.351 1.00 32.62 150 ALA P N 1
ATOM 1061 C CA . ALA A 1 140 ? 27.616 38.749 6.791 1.00 31.39 150 ALA P CA 1
ATOM 1062 C C . ALA A 1 140 ? 28.393 39.848 7.562 1.00 30.44 150 ALA P C 1
ATOM 1063 O O . ALA A 1 140 ? 28.320 41.030 7.265 1.00 31.59 150 ALA P O 1
ATOM 1065 N N . SER A 1 141 ? 29.216 39.424 8.515 1.00 28.54 151 SER P N 1
ATOM 1066 C CA . SER A 1 141 ? 30.223 40.369 9.037 1.00 26.74 151 SER P CA 1
ATOM 1067 C C . SER A 1 141 ? 31.588 40.214 8.385 1.00 26.20 151 SER P C 1
ATOM 1068 O O . SER A 1 141 ? 32.045 39.084 8.257 1.00 30.15 151 SER P O 1
ATOM 1071 N N . PRO A 1 142 ? 32.257 41.319 7.982 1.00 22.72 152 PRO P N 1
ATOM 1072 C CA . PRO A 1 142 ? 33.569 41.178 7.308 1.00 19.42 152 PRO P CA 1
ATOM 1073 C C . PRO A 1 142 ? 34.702 40.783 8.243 1.00 19.45 152 PRO P C 1
ATOM 1074 O O . PRO A 1 142 ? 34.632 40.845 9.459 1.00 21.36 152 PRO P O 1
ATOM 1078 N N . ASP A 1 143 ? 35.808 40.401 7.676 1.00 18.29 153 ASP P N 1
ATOM 1079 C CA . ASP A 1 143 ? 36.990 40.336 8.547 1.00 18.55 153 ASP P CA 1
ATOM 1080 C C . ASP A 1 143 ? 37.767 41.662 8.664 1.00 18.38 153 ASP P C 1
ATOM 1081 O O . ASP A 1 143 ? 38.368 42.014 9.666 1.00 18.68 153 ASP P O 1
ATOM 1086 N N . ILE A 1 144 ? 37.748 42.380 7.553 1.00 17.20 154 ILE P N 1
ATOM 1087 C CA . ILE A 1 144 ? 38.466 43.629 7.415 1.00 16.16 154 ILE P CA 1
ATOM 1088 C C . ILE A 1 144 ? 37.599 44.815 7.806 1.00 16.96 154 ILE P C 1
ATOM 1089 O O . ILE A 1 144 ? 36.456 44.956 7.382 1.00 16.69 154 ILE P O 1
ATOM 1094 N N . LEU A 1 145 ? 38.206 45.726 8.572 1.00 16.28 155 LEU P N 1
ATOM 1095 C CA . LEU A 1 145 ? 37.595 47.051 8.777 1.00 14.83 155 LEU P CA 1
ATOM 1096 C C . LEU A 1 145 ? 36.945 47.674 7.529 1.00 14.48 155 LEU P C 1
ATOM 1097 O O . LEU A 1 145 ? 37.559 47.862 6.488 1.00 15.43 155 LEU P O 1
ATOM 1102 N N . GLN A 1 146 ? 35.653 47.958 7.663 1.00 13.12 156 GLN P N 1
ATOM 1103 C CA . GLN A 1 146 ? 34.974 48.722 6.614 1.00 11.06 156 GLN P CA 1
ATOM 1104 C C . GLN A 1 146 ? 34.825 50.165 6.985 1.00 10.91 156 GLN P C 1
ATOM 1105 O O . GLN A 1 146 ? 34.770 50.529 8.145 1.00 11.26 156 GLN P O 1
ATOM 1111 N N . GLN A 1 147 ? 34.706 50.962 5.969 1.00 10.85 157 GLN P N 1
ATOM 1112 C CA . GLN A 1 147 ? 34.196 52.302 6.174 1.00 10.17 157 GLN P CA 1
ATOM 1113 C C . GLN A 1 147 ? 33.078 52.597 5.191 1.00 9.33 157 GLN P C 1
ATOM 1114 O O . GLN A 1 147 ? 32.938 52.033 4.123 1.00 10.05 157 GLN P O 1
ATOM 1120 N N . GLY A 1 148 ? 32.274 53.546 5.589 1.00 10.63 158 GLY P N 1
ATOM 1121 C CA . GLY A 1 148 ? 31.213 54.035 4.696 1.00 9.17 158 GLY P CA 1
ATOM 1122 C C . GLY A 1 148 ? 30.889 55.496 4.923 1.00 8.73 158 GLY P C 1
ATOM 1123 O O . GLY A 1 148 ? 30.880 56.024 6.023 1.00 9.61 158 GLY P O 1
ATOM 1124 N N . GLN A 1 149 ? 30.678 56.167 3.815 1.00 11.08 159 GLN P N 1
ATOM 1125 C CA . GLN A 1 149 ? 30.387 57.604 3.827 1.00 11.25 159 GLN P CA 1
ATOM 1126 C C . GLN A 1 149 ? 28.922 57.867 4.084 1.00 11.86 159 GLN P C 1
ATOM 1127 O O . GLN A 1 149 ? 28.018 57.260 3.533 1.00 12.58 159 GLN P O 1
ATOM 1133 N N . LEU A 1 150 ? 28.731 58.811 4.973 1.00 11.64 160 LEU P N 1
ATOM 1134 C CA . LEU A 1 150 ? 27.407 59.122 5.513 1.00 11.63 160 LEU P CA 1
ATOM 1135 C C . LEU A 1 150 ? 27.281 60.627 5.658 1.00 11.67 160 LEU P C 1
ATOM 1136 O O . LEU A 1 150 ? 28.138 61.272 6.236 1.00 10.04 160 LEU P O 1
ATOM 1141 N N . LEU A 1 151 ? 26.223 61.198 5.108 1.00 13.36 161 LEU P N 1
ATOM 1142 C CA . LEU A 1 151 ? 26.047 62.655 5.304 1.00 12.21 161 LEU P CA 1
ATOM 1143 C C . LEU A 1 151 ? 25.146 63.010 6.443 1.00 11.31 161 LEU P C 1
ATOM 1144 O O . LEU A 1 151 ? 24.103 62.410 6.642 1.00 12.25 161 LEU P O 1
ATOM 1149 N N . VAL A 1 152 ? 25.569 63.993 7.203 1.00 11.32 162 VAL P N 1
ATOM 1150 C CA . VAL A 1 152 ? 24.718 64.377 8.315 1.00 11.34 162 VAL P CA 1
ATOM 1151 C C . VAL A 1 152 ? 23.314 64.850 7.852 1.00 14.48 162 VAL P C 1
ATOM 1152 O O . VAL A 1 152 ? 23.126 65.594 6.895 1.00 14.92 162 VAL P O 1
ATOM 1156 N N . VAL A 1 153 ? 22.306 64.336 8.563 1.00 16.01 163 VAL P N 1
ATOM 1157 C CA . VAL A 1 153 ? 20.923 64.816 8.467 1.00 14.60 163 VAL P CA 1
ATOM 1158 C C . VAL A 1 153 ? 20.609 65.577 9.738 1.00 15.73 163 VAL P C 1
ATOM 1159 O O . VAL A 1 153 ? 20.562 65.005 10.815 1.00 15.35 163 VAL P O 1
ATOM 1163 N N . ASP A 1 154 ? 20.435 66.888 9.613 1.00 17.32 164 ASP P N 1
ATOM 1164 C CA . ASP A 1 154 ? 20.228 67.689 10.836 1.00 20.83 164 ASP P CA 1
ATOM 1165 C C . ASP A 1 154 ? 18.968 67.420 11.654 1.00 19.91 164 ASP P C 1
ATOM 1166 O O . ASP A 1 154 ? 18.014 66.855 11.167 1.00 21.47 164 ASP P O 1
ATOM 1171 N N . TYR A 1 155 ? 18.939 67.860 12.900 1.00 20.73 165 TYR P N 1
ATOM 1172 C CA . TYR A 1 155 ? 17.716 67.637 13.697 1.00 21.63 165 TYR P CA 1
ATOM 1173 C C . TYR A 1 155 ? 16.400 68.026 13.031 1.00 22.10 165 TYR P C 1
ATOM 1174 O O . TYR A 1 155 ? 15.484 67.225 12.934 1.00 23.93 165 TYR P O 1
ATOM 1183 N N . ALA A 1 156 ? 16.342 69.248 12.513 1.00 20.57 166 ALA P N 1
ATOM 1184 C CA . ALA A 1 156 ? 15.084 69.621 11.849 1.00 21.04 166 ALA P CA 1
ATOM 1185 C C . ALA A 1 156 ? 14.494 68.680 10.816 1.00 22.04 166 ALA P C 1
ATOM 1186 O O . ALA A 1 156 ? 13.297 68.463 10.741 1.00 24.22 166 ALA P O 1
ATOM 1188 N N . THR A 1 157 ? 15.391 68.080 10.025 1.00 21.66 167 THR P N 1
ATOM 1189 C CA . THR A 1 157 ? 14.950 67.069 9.039 1.00 20.86 167 THR P CA 1
ATOM 1190 C C . THR A 1 157 ? 14.691 65.707 9.626 1.00 20.14 167 THR P C 1
ATOM 1191 O O . THR A 1 157 ? 13.729 65.021 9.365 1.00 19.75 167 THR P O 1
ATOM 1195 N N . CYS A 1 158 ? 15.611 65.305 10.474 1.00 20.53 168 CYS P N 1
ATOM 1196 C CA . CYS A 1 158 ? 15.518 63.952 11.045 1.00 20.35 168 CYS P CA 1
ATOM 1197 C C . CYS A 1 158 ? 14.367 63.712 12.007 1.00 21.44 168 CYS P C 1
ATOM 1198 O O . CYS A 1 158 ? 13.833 62.629 12.179 1.00 22.07 168 CYS P O 1
ATOM 1201 N N . SER A 1 159 ? 13.979 64.791 12.652 1.00 22.31 169 SER P N 1
ATOM 1202 C CA . SER A 1 159 ? 12.791 64.675 13.493 1.00 24.19 169 SER P CA 1
ATOM 1203 C C . SER A 1 159 ? 11.483 64.733 12.730 1.00 26.47 169 SER P C 1
ATOM 1204 O O . SER A 1 159 ? 10.425 64.446 13.255 1.00 28.57 169 SER P O 1
ATOM 1207 N N . LYS A 1 160 ? 11.521 65.076 11.447 1.00 26.93 170 LYS P N 1
ATOM 1208 C CA . LYS A 1 160 ? 10.253 64.967 10.710 1.00 28.01 170 LYS P CA 1
ATOM 1209 C C . LYS A 1 160 ? 9.588 63.601 10.800 1.00 27.92 170 LYS P C 1
ATOM 1210 O O . LYS A 1 160 ? 10.267 62.600 10.928 1.00 30.19 170 LYS P O 1
ATOM 1216 N N . PRO A 1 161 A 8.257 63.547 10.735 1.00 27.58 170 PRO P N 1
ATOM 1217 C CA . PRO A 1 161 A 7.599 62.244 10.897 1.00 26.23 170 PRO P CA 1
ATOM 1218 C C . PRO A 1 161 A 7.773 61.257 9.751 1.00 25.64 170 PRO P C 1
ATOM 1219 O O . PRO A 1 161 A 7.598 60.055 9.848 1.00 26.77 170 PRO P O 1
ATOM 1223 N N . GLY A 1 162 B 8.198 61.756 8.621 1.00 25.07 170 GLY P N 1
ATOM 1224 C CA . GLY A 1 162 B 8.657 60.772 7.636 1.00 24.69 170 GLY P CA 1
ATOM 1225 C C . GLY A 1 162 B 10.038 60.153 7.904 1.00 25.06 170 GLY P C 1
ATOM 1226 O O . GLY A 1 162 B 10.372 59.104 7.378 1.00 26.40 170 GLY P O 1
ATOM 1227 N N . TRP A 1 163 ? 10.831 60.856 8.730 1.00 23.36 171 TRP P N 1
ATOM 1228 C CA . TRP A 1 163 ? 12.155 60.350 9.120 1.00 20.52 171 TRP P CA 1
ATOM 1229 C C . TRP A 1 163 ? 12.074 59.628 10.464 1.00 19.68 171 TRP P C 1
ATOM 1230 O O . TRP A 1 163 ? 11.440 58.590 10.523 1.00 20.44 171 TRP P O 1
ATOM 1241 N N . TRP A 1 164 ? 12.661 60.155 11.556 1.00 16.39 172 TRP P N 1
ATOM 1242 C CA . TRP A 1 164 ? 12.484 59.402 12.819 1.00 14.96 172 TRP P CA 1
ATOM 1243 C C . TRP A 1 164 ? 11.394 59.926 13.716 1.00 15.44 172 TRP P C 1
ATOM 1244 O O . TRP A 1 164 ? 11.092 59.442 14.791 1.00 14.18 172 TRP P O 1
ATOM 1255 N N . GLY A 1 165 ? 10.812 61.024 13.272 1.00 17.55 173 GLY P N 1
ATOM 1256 C CA . GLY A 1 165 ? 9.809 61.639 14.132 1.00 19.62 173 GLY P CA 1
ATOM 1257 C C . GLY A 1 165 ? 10.300 62.034 15.512 1.00 22.34 173 GLY P C 1
ATOM 1258 O O . GLY A 1 165 ? 11.332 62.652 15.744 1.00 24.25 173 GLY P O 1
ATOM 1259 N N . SER A 1 166 ? 9.521 61.624 16.487 1.00 23.03 174 SER P N 1
ATOM 1260 C CA . SER A 1 166 ? 9.992 61.999 17.824 1.00 22.17 174 SER P CA 1
ATOM 1261 C C . SER A 1 166 ? 10.920 61.004 18.509 1.00 20.96 174 SER P C 1
ATOM 1262 O O . SER A 1 166 ? 11.305 61.160 19.649 1.00 18.82 174 SER P O 1
ATOM 1265 N N . THR A 1 167 ? 11.312 59.956 17.787 1.00 20.61 175 THR P N 1
ATOM 1266 C CA . THR A 1 167 ? 12.364 59.071 18.359 1.00 21.21 175 THR P CA 1
ATOM 1267 C C . THR A 1 167 ? 13.703 59.734 18.651 1.00 20.70 175 THR P C 1
ATOM 1268 O O . THR A 1 167 ? 14.509 59.296 19.443 1.00 22.60 175 THR P O 1
ATOM 1272 N N . VAL A 1 168 ? 13.930 60.813 17.940 1.00 19.83 176 VAL P N 1
ATOM 1273 C CA . VAL A 1 168 ? 15.238 61.476 17.909 1.00 20.74 176 VAL P CA 1
ATOM 1274 C C . VAL A 1 168 ? 15.321 62.780 18.678 1.00 20.66 176 VAL P C 1
ATOM 1275 O O . VAL A 1 168 ? 14.495 63.676 18.590 1.00 22.54 176 VAL P O 1
ATOM 1279 N N . LYS A 1 169 ? 16.388 62.861 19.451 1.00 20.41 177 LYS P N 1
ATOM 1280 C CA . LYS A 1 169 ? 16.523 63.991 20.376 1.00 19.40 177 LYS P CA 1
ATOM 1281 C C . LYS A 1 169 ? 17.694 64.876 20.011 1.00 20.67 177 LYS P C 1
ATOM 1282 O O . LYS A 1 169 ? 18.471 64.596 19.104 1.00 23.17 177 LYS P O 1
ATOM 1288 N N . THR A 1 170 ? 17.850 65.979 20.721 1.00 21.06 178 THR P N 1
ATOM 1289 C CA . THR A 1 170 ? 19.021 66.798 20.338 1.00 20.15 178 THR P CA 1
ATOM 1290 C C . THR A 1 170 ? 20.347 66.318 20.907 1.00 17.57 178 THR P C 1
ATOM 1291 O O . THR A 1 170 ? 21.412 66.795 20.575 1.00 19.09 178 THR P O 1
ATOM 1295 N N . ASN A 1 171 ? 20.264 65.272 21.714 1.00 14.92 179 ASN P N 1
ATOM 1296 C CA . ASN A 1 171 ? 21.492 64.580 22.152 1.00 15.63 179 ASN P CA 1
ATOM 1297 C C . ASN A 1 171 ? 22.037 63.446 21.253 1.00 17.01 179 ASN P C 1
ATOM 1298 O O . ASN A 1 171 ? 22.950 62.685 21.572 1.00 16.47 179 ASN P O 1
ATOM 1303 N N . MET A 1 172 ? 21.420 63.386 20.074 1.00 15.56 180 MET P N 1
ATOM 1304 C CA . MET A 1 172 ? 21.813 62.436 19.047 1.00 14.86 180 MET P CA 1
ATOM 1305 C C . MET A 1 172 ? 22.227 63.112 17.765 1.00 14.69 180 MET P C 1
ATOM 1306 O O . MET A 1 172 ? 21.879 64.251 17.518 1.00 16.27 180 MET P O 1
ATOM 1311 N N . ILE A 1 173 ? 22.951 62.370 16.938 1.00 14.18 181 ILE P N 1
ATOM 1312 C CA . ILE A 1 173 ? 23.205 62.772 15.553 1.00 13.92 181 ILE P CA 1
ATOM 1313 C C . ILE A 1 173 ? 22.568 61.785 14.563 1.00 14.87 181 ILE P C 1
ATOM 1314 O O . ILE A 1 173 ? 22.745 60.585 14.678 1.00 16.24 181 ILE P O 1
ATOM 1319 N N . CYS A 1 174 ? 21.863 62.308 13.565 1.00 14.47 182 CYS P N 1
ATOM 1320 C CA . CYS A 1 174 ? 21.493 61.476 12.416 1.00 12.70 182 CYS P CA 1
ATOM 1321 C C . CYS A 1 174 ? 22.432 61.588 11.218 1.00 13.12 182 CYS P C 1
ATOM 1322 O O . CYS A 1 174 ? 22.809 62.646 10.740 1.00 12.01 182 CYS P O 1
ATOM 1325 N N . ALA A 1 175 ? 22.801 60.440 10.694 1.00 12.88 183 ALA P N 1
ATOM 1326 C CA . ALA A 1 175 ? 23.609 60.487 9.471 1.00 12.80 183 ALA P CA 1
ATOM 1327 C C . ALA A 1 175 ? 23.247 59.395 8.506 1.00 14.55 183 ALA P C 1
ATOM 1328 O O . ALA A 1 175 ? 22.972 58.279 8.925 1.00 16.66 183 ALA P O 1
ATOM 1330 N N . GLY A 1 176 ? 23.232 59.741 7.216 1.00 14.13 184 GLY P N 1
ATOM 1331 C CA . GLY A 1 176 ? 22.860 58.748 6.193 1.00 16.00 184 GLY P CA 1
ATOM 1332 C C . GLY A 1 176 ? 21.442 58.847 5.656 1.00 17.51 184 GLY P C 1
ATOM 1333 O O . GLY A 1 176 ? 20.933 59.904 5.330 1.00 21.17 184 GLY P O 1
ATOM 1334 N N . GLY A 1 177 ? 20.734 57.748 5.598 1.00 17.57 185 GLY P N 1
ATOM 1335 C CA . GLY A 1 177 ? 19.297 57.968 5.329 1.00 17.88 185 GLY P CA 1
ATOM 1336 C C . GLY A 1 177 ? 18.818 57.884 3.901 1.00 18.49 185 GLY P C 1
ATOM 1337 O O . GLY A 1 177 ? 17.658 58.010 3.563 1.00 18.40 185 GLY P O 1
ATOM 1338 N N . ASP A 1 178 ? 19.778 57.609 3.055 1.00 20.17 186 ASP P N 1
ATOM 1339 C CA . ASP A 1 178 ? 19.465 57.309 1.652 1.00 20.93 186 ASP P CA 1
ATOM 1340 C C . ASP A 1 178 ? 19.114 55.862 1.339 1.00 19.88 186 ASP P C 1
ATOM 1341 O O . ASP A 1 178 ? 18.644 55.552 0.257 1.00 21.04 186 ASP P O 1
ATOM 1346 N N . GLY A 1 179 ? 19.376 54.964 2.300 1.00 18.53 187 GLY P N 1
ATOM 1347 C CA . GLY A 1 179 ? 19.166 53.532 2.058 1.00 16.32 187 GLY P CA 1
ATOM 1348 C C . GLY A 1 179 ? 20.301 52.821 1.333 1.00 17.66 187 GLY P C 1
ATOM 1349 O O . GLY A 1 179 ? 20.299 51.642 1.054 1.00 19.12 187 GLY P O 1
ATOM 1350 N N . ILE A 1 180 ? 21.310 53.586 1.001 1.00 16.99 188 ILE P N 1
ATOM 1351 C CA . ILE A 1 180 ? 22.453 52.895 0.446 1.00 17.44 188 ILE P CA 1
ATOM 1352 C C . ILE A 1 180 ? 23.456 52.508 1.520 1.00 17.33 188 ILE P C 1
ATOM 1353 O O . ILE A 1 180 ? 23.838 51.363 1.674 1.00 18.55 188 ILE P O 1
ATOM 1358 N N . ILE A 1 181 A 23.885 53.521 2.262 1.00 14.41 188 ILE P N 1
ATOM 1359 C CA . ILE A 1 181 A 24.935 53.267 3.236 1.00 13.37 188 ILE P CA 1
ATOM 1360 C C . ILE A 1 181 A 24.424 53.464 4.621 1.00 14.19 188 ILE P C 1
ATOM 1361 O O . ILE A 1 181 A 23.708 54.403 4.933 1.00 13.89 188 ILE P O 1
ATOM 1366 N N . SER A 1 182 ? 24.831 52.553 5.473 1.00 14.63 189 SER P N 1
ATOM 1367 C CA . SER A 1 182 ? 24.457 52.670 6.886 1.00 12.26 189 SER P CA 1
ATOM 1368 C C . SER A 1 182 ? 25.429 51.993 7.826 1.00 13.71 189 SER P C 1
ATOM 1369 O O . SER A 1 182 ? 26.206 51.147 7.400 1.00 14.66 189 SER P O 1
ATOM 1372 N N . SER A 1 183 ? 25.329 52.292 9.139 1.00 13.38 190 SER P N 1
ATOM 1373 C CA . SER A 1 183 ? 25.877 51.331 10.106 1.00 13.80 190 SER P CA 1
ATOM 1374 C C . SER A 1 183 ? 25.005 50.099 10.245 1.00 16.17 190 SER P C 1
ATOM 1375 O O . SER A 1 183 ? 23.926 50.038 9.694 1.00 16.40 190 SER P O 1
ATOM 1378 N N . CYS A 1 184 ? 25.482 49.079 10.946 1.00 17.75 191 CYS P N 1
ATOM 1379 C CA . CYS A 1 184 ? 24.666 47.848 11.084 1.00 18.49 191 CYS P CA 1
ATOM 1380 C C . CYS A 1 184 ? 25.140 47.117 12.312 1.00 20.55 191 CYS P C 1
ATOM 1381 O O . CYS A 1 184 ? 26.212 47.431 12.825 1.00 20.82 191 CYS P O 1
ATOM 1384 N N . ASN A 1 185 ? 24.355 46.157 12.769 1.00 21.03 192 ASN P N 1
ATOM 1385 C CA . ASN A 1 185 ? 24.712 45.402 13.983 1.00 21.28 192 ASN P CA 1
ATOM 1386 C C . ASN A 1 185 ? 26.164 44.936 14.099 1.00 19.52 192 ASN P C 1
ATOM 1387 O O . ASN A 1 185 ? 26.720 44.297 13.217 1.00 20.68 192 ASN P O 1
ATOM 1392 N N . GLY A 1 186 ? 26.791 45.341 15.178 1.00 16.20 193 GLY P N 1
ATOM 1393 C CA . GLY A 1 186 ? 28.229 45.136 15.246 1.00 12.53 193 GLY P CA 1
ATOM 1394 C C . GLY A 1 186 ? 29.020 46.410 15.080 1.00 12.85 193 GLY P C 1
ATOM 1395 O O . GLY A 1 186 ? 30.144 46.532 15.509 1.00 15.10 193 GLY P O 1
ATOM 1396 N N . ASP A 1 187 ? 28.426 47.401 14.440 1.00 12.06 194 ASP P N 1
ATOM 1397 C CA . ASP A 1 187 ? 29.104 48.704 14.424 1.00 11.92 194 ASP P CA 1
ATOM 1398 C C . ASP A 1 187 ? 28.862 49.573 15.649 1.00 13.05 194 ASP P C 1
ATOM 1399 O O . ASP A 1 187 ? 29.453 50.618 15.858 1.00 13.77 194 ASP P O 1
ATOM 1404 N N . SER A 1 188 ? 27.900 49.128 16.463 1.00 15.21 195 SER P N 1
ATOM 1405 C CA . SER A 1 188 ? 27.444 49.814 17.692 1.00 14.39 195 SER P CA 1
ATOM 1406 C C . SER A 1 188 ? 28.587 50.148 18.573 1.00 13.22 195 SER P C 1
ATOM 1407 O O . SER A 1 188 ? 29.549 49.415 18.710 1.00 11.92 195 SER P O 1
ATOM 1410 N N . GLY A 1 189 ? 28.514 51.329 19.127 1.00 13.74 196 GLY P N 1
ATOM 1411 C CA . GLY A 1 189 ? 29.691 51.747 19.891 1.00 13.41 196 GLY P CA 1
ATOM 1412 C C . GLY A 1 189 ? 30.857 52.360 19.143 1.00 12.96 196 GLY P C 1
ATOM 1413 O O . GLY A 1 189 ? 31.681 53.023 19.738 1.00 14.42 196 GLY P O 1
ATOM 1414 N N . GLY A 1 190 ? 30.933 52.150 17.838 1.00 12.10 197 GLY P N 1
ATOM 1415 C CA . GLY A 1 190 ? 32.075 52.747 17.142 1.00 11.30 197 GLY P CA 1
ATOM 1416 C C . GLY A 1 190 ? 31.839 54.164 16.648 1.00 12.68 197 GLY P C 1
ATOM 1417 O O . GLY A 1 190 ? 30.733 54.683 16.845 1.00 11.45 197 GLY P O 1
ATOM 1418 N N . PRO A 1 191 ? 32.926 54.761 16.036 1.00 12.62 198 PRO P N 1
ATOM 1419 C CA . PRO A 1 191 ? 32.912 56.186 15.633 1.00 11.65 198 PRO P CA 1
ATOM 1420 C C . PRO A 1 191 ? 32.153 56.643 14.399 1.00 10.40 198 PRO P C 1
ATOM 1421 O O . PRO A 1 191 ? 32.265 56.109 13.317 1.00 12.88 198 PRO P O 1
ATOM 1425 N N . LEU A 1 192 ? 31.446 57.757 14.563 1.00 9.41 199 LEU P N 1
ATOM 1426 C CA . LEU A 1 192 ? 31.230 58.631 13.390 1.00 10.89 199 LEU P CA 1
ATOM 1427 C C . LEU A 1 192 ? 32.344 59.659 13.173 1.00 12.61 199 LEU P C 1
ATOM 1428 O O . LEU A 1 192 ? 32.500 60.624 13.902 1.00 13.11 199 LEU P O 1
ATOM 1433 N N . ASN A 1 193 ? 33.139 59.441 12.138 1.00 13.92 200 ASN P N 1
ATOM 1434 C CA . ASN A 1 193 ? 34.300 60.331 11.990 1.00 14.57 200 ASN P CA 1
ATOM 1435 C C . ASN A 1 193 ? 34.066 61.452 11.003 1.00 16.65 200 ASN P C 1
ATOM 1436 O O . ASN A 1 193 ? 33.710 61.271 9.840 1.00 15.97 200 ASN P O 1
ATOM 1441 N N . CYS A 1 194 ? 34.320 62.639 11.506 1.00 19.06 201 CYS P N 1
ATOM 1442 C CA . CYS A 1 194 ? 34.140 63.788 10.621 1.00 20.39 201 CYS P CA 1
ATOM 1443 C C . CYS A 1 194 ? 35.308 64.725 10.671 1.00 22.73 201 CYS P C 1
ATOM 1444 O O . CYS A 1 194 ? 35.878 65.039 11.690 1.00 23.57 201 CYS P O 1
ATOM 1447 N N . GLN A 1 195 ? 35.712 65.142 9.522 1.00 26.18 202 GLN P N 1
ATOM 1448 C CA . GLN A 1 195 ? 36.892 65.981 9.494 1.00 31.06 202 GLN P CA 1
ATOM 1449 C C . GLN A 1 195 ? 36.525 67.428 9.748 1.00 34.53 202 GLN P C 1
ATOM 1450 O O . GLN A 1 195 ? 35.742 68.007 9.008 1.00 36.11 202 GLN P O 1
ATOM 1456 N N . GLY A 1 196 A 37.082 67.996 10.816 1.00 38.44 202 GLY P N 1
ATOM 1457 C CA . GLY A 1 196 A 36.867 69.417 11.121 1.00 42.63 202 GLY P CA 1
ATOM 1458 C C . GLY A 1 196 A 37.351 70.385 10.041 1.00 47.00 202 GLY P C 1
ATOM 1459 O O . GLY A 1 196 A 38.110 70.075 9.130 1.00 46.78 202 GLY P O 1
ATOM 1460 N N . ALA A 1 197 ? 36.914 71.632 10.174 1.00 51.52 203 ALA P N 1
ATOM 1461 C CA . ALA A 1 197 ? 37.385 72.723 9.259 1.00 54.90 203 ALA P CA 1
ATOM 1462 C C . ALA A 1 197 ? 38.914 72.964 8.926 1.00 56.54 203 ALA P C 1
ATOM 1463 O O . ALA A 1 197 ? 39.292 73.590 7.941 1.00 57.87 203 ALA P O 1
ATOM 1465 N N . ASN A 1 198 ? 39.804 72.447 9.797 1.00 56.53 204 ASN P N 1
ATOM 1466 C CA . ASN A 1 198 ? 41.281 72.561 9.662 1.00 55.15 204 ASN P CA 1
ATOM 1467 C C . ASN A 1 198 ? 42.032 71.288 9.210 1.00 52.01 204 ASN P C 1
ATOM 1468 O O . ASN A 1 198 ? 43.223 71.117 9.431 1.00 52.91 204 ASN P O 1
ATOM 1473 N N . GLY A 1 199 ? 41.273 70.352 8.633 1.00 48.40 205 GLY P N 1
ATOM 1474 C CA . GLY A 1 199 ? 41.863 69.038 8.280 1.00 42.91 205 GLY P CA 1
ATOM 1475 C C . GLY A 1 199 ? 41.723 67.884 9.281 1.00 38.28 205 GLY P C 1
ATOM 1476 O O . GLY A 1 199 ? 41.827 66.720 8.946 1.00 36.60 205 GLY P O 1
ATOM 1477 N N . GLN A 1 200 ? 41.499 68.221 10.542 1.00 35.32 206 GLN P N 1
ATOM 1478 C CA . GLN A 1 200 ? 41.633 67.130 11.496 1.00 32.78 206 GLN P CA 1
ATOM 1479 C C . GLN A 1 200 ? 40.432 66.218 11.666 1.00 28.84 206 GLN P C 1
ATOM 1480 O O . GLN A 1 200 ? 39.302 66.660 11.730 1.00 28.26 206 GLN P O 1
ATOM 1486 N N . TRP A 1 201 ? 40.681 64.914 11.734 1.00 24.80 207 TRP P N 1
ATOM 1487 C CA . TRP A 1 201 ? 39.567 63.994 12.014 1.00 21.17 207 TRP P CA 1
ATOM 1488 C C . TRP A 1 201 ? 39.043 64.025 13.413 1.00 19.91 207 TRP P C 1
ATOM 1489 O O . TRP A 1 201 ? 39.801 63.883 14.348 1.00 18.34 207 TRP P O 1
ATOM 1500 N N . GLN A 1 202 ? 37.745 64.180 13.548 1.00 16.84 208 GLN P N 1
ATOM 1501 C CA . GLN A 1 202 ? 37.219 64.098 14.896 1.00 17.10 208 GLN P CA 1
ATOM 1502 C C . GLN A 1 202 ? 36.115 63.090 15.025 1.00 16.67 208 GLN P C 1
ATOM 1503 O O . GLN A 1 202 ? 35.350 62.844 14.103 1.00 16.58 208 GLN P O 1
ATOM 1509 N N . VAL A 1 203 ? 36.055 62.500 16.209 1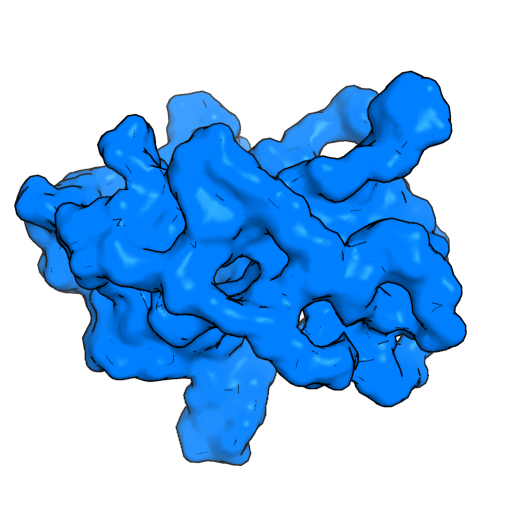.00 13.87 209 VAL P N 1
ATOM 1510 C CA . VAL A 1 203 ? 34.931 61.626 16.470 1.00 12.45 209 VAL P CA 1
ATOM 1511 C C . VAL A 1 203 ? 33.693 62.337 17.056 1.00 12.69 209 VAL P C 1
ATOM 1512 O O . VAL A 1 203 ? 33.574 62.700 18.211 1.00 13.40 209 VAL P O 1
ATOM 1516 N N . HIS A 1 204 ? 32.720 62.519 16.194 1.00 11.39 210 HIS P N 1
ATOM 1517 C CA . HIS A 1 204 ? 31.504 63.261 16.586 1.00 11.44 210 HIS P CA 1
ATOM 1518 C C . HIS A 1 204 ? 30.319 62.444 17.126 1.00 10.92 210 HIS P C 1
ATOM 1519 O O . HIS A 1 204 ? 29.446 62.893 17.856 1.00 12.35 210 HIS P O 1
ATOM 1526 N N . GLY A 1 205 ? 30.296 61.188 16.721 1.00 10.68 211 GLY P N 1
ATOM 1527 C CA . GLY A 1 205 ? 29.201 60.335 17.159 1.00 8.31 211 GLY P CA 1
ATOM 1528 C C . GLY A 1 205 ? 29.629 58.941 17.541 1.00 10.15 211 GLY P C 1
ATOM 1529 O O . GLY A 1 205 ? 30.675 58.469 17.112 1.00 11.01 211 GLY P O 1
ATOM 1530 N N . ILE A 1 206 ? 28.773 58.281 18.338 1.00 8.71 212 ILE P N 1
ATOM 1531 C CA . ILE A 1 206 ? 28.930 56.863 18.676 1.00 7.63 212 ILE P CA 1
ATOM 1532 C C . ILE A 1 206 ? 27.759 56.102 18.098 1.00 10.37 212 ILE P C 1
ATOM 1533 O O . ILE A 1 206 ? 26.612 56.487 18.312 1.00 9.53 212 ILE P O 1
ATOM 1538 N N . VAL A 1 207 ? 28.046 55.019 17.352 1.00 11.11 213 VAL P N 1
ATOM 1539 C CA . VAL A 1 207 ? 26.913 54.262 16.777 1.00 11.99 213 VAL P CA 1
ATOM 1540 C C . VAL A 1 207 ? 25.963 53.654 17.789 1.00 11.10 213 VAL P C 1
ATOM 1541 O O . VAL A 1 207 ? 26.334 52.881 18.650 1.00 9.84 213 VAL P O 1
ATOM 1545 N N . SER A 1 208 ? 24.723 54.068 17.657 1.00 11.93 214 SER P N 1
ATOM 1546 C CA . SER A 1 208 ? 23.739 53.671 18.686 1.00 14.62 214 SER P CA 1
ATOM 1547 C C . SER A 1 208 ? 22.590 52.803 18.127 1.00 14.55 214 SER P C 1
ATOM 1548 O O . SER A 1 208 ? 22.444 51.627 18.404 1.00 14.65 214 SER P O 1
ATOM 1551 N N . PHE A 1 209 ? 21.785 53.409 17.267 1.00 14.37 215 PHE P N 1
ATOM 1552 C CA . PHE A 1 209 ? 20.687 52.637 16.687 1.00 15.15 215 PHE P CA 1
ATOM 1553 C C . PHE A 1 209 ? 20.301 52.905 15.214 1.00 16.10 215 PHE P C 1
ATOM 1554 O O . PHE A 1 209 ? 20.515 53.939 14.596 1.00 16.24 215 PHE P O 1
ATOM 1562 N N . GLY A 1 210 ? 19.722 51.875 14.652 1.00 16.81 216 GLY P N 1
ATOM 1563 C CA . GLY A 1 210 ? 19.026 52.014 13.380 1.00 17.75 216 GLY P CA 1
ATOM 1564 C C . GLY A 1 210 ? 17.584 51.543 13.441 1.00 17.73 216 GLY P C 1
ATOM 1565 O O . GLY A 1 210 ? 17.018 51.269 14.478 1.00 17.12 216 GLY P O 1
ATOM 1566 N N . SER A 1 211 ? 16.995 51.425 12.287 1.00 18.67 217 SER P N 1
ATOM 1567 C CA . SER A 1 211 ? 15.596 50.981 12.201 1.00 20.19 217 SER P CA 1
ATOM 1568 C C . SER A 1 211 ? 15.316 49.469 12.192 1.00 20.82 217 S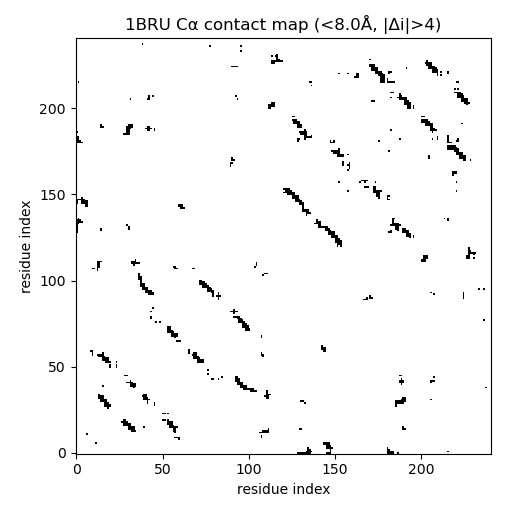ER P C 1
ATOM 1569 O O . SER A 1 211 ? 16.018 48.660 11.598 1.00 20.01 217 SER P O 1
ATOM 1572 N N . SER A 1 212 A 14.208 49.085 12.833 1.00 21.31 217 SER P N 1
ATOM 1573 C CA . SER A 1 212 A 13.774 47.669 12.720 1.00 23.53 217 SER P CA 1
ATOM 1574 C C . SER A 1 212 A 13.306 47.206 11.345 1.00 23.50 217 SER P C 1
ATOM 1575 O O . SER A 1 212 A 13.260 46.028 11.033 1.00 23.83 217 SER P O 1
ATOM 1578 N N . LEU A 1 213 ? 13.025 48.197 10.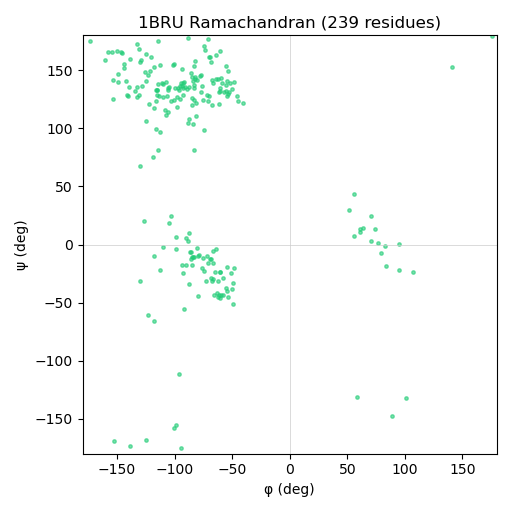492 1.00 23.81 218 LEU P N 1
ATOM 1579 C CA . LEU A 1 213 ? 12.866 47.979 9.039 1.00 23.86 218 LEU P CA 1
ATOM 1580 C C . LEU A 1 213 ? 14.159 47.587 8.269 1.00 24.85 218 LEU P C 1
ATOM 1581 O O . LEU A 1 213 ? 14.157 47.187 7.106 1.00 27.66 218 LEU P O 1
ATOM 1586 N N . GLY A 1 214 ? 15.296 47.748 8.947 1.00 23.65 219 GLY P N 1
ATOM 1587 C CA . GLY A 1 214 ? 16.557 47.385 8.287 1.00 21.49 219 GLY P CA 1
ATOM 1588 C C . GLY A 1 214 ? 17.697 48.348 8.579 1.00 20.50 219 GLY P C 1
ATOM 1589 O O . GLY A 1 214 ? 17.508 49.530 8.835 1.00 20.02 219 GLY P O 1
ATOM 1590 N N . CYS A 1 215 ? 18.927 47.839 8.525 1.00 19.37 220 CYS P N 1
ATOM 1591 C CA . CYS A 1 215 ? 20.049 48.768 8.778 1.00 17.63 220 CYS P CA 1
ATOM 1592 C C . CYS A 1 215 ? 20.112 49.931 7.767 1.00 17.33 220 CYS P C 1
ATOM 1593 O O . CYS A 1 215 ? 20.248 51.102 8.077 1.00 17.09 220 CYS P O 1
ATOM 1596 N N . ASN A 1 216 A 19.962 49.562 6.499 1.00 17.63 220 ASN P N 1
ATOM 1597 C CA . ASN A 1 216 A 19.982 50.570 5.433 1.00 18.09 220 ASN P CA 1
ATOM 1598 C C . ASN A 1 216 A 18.583 50.787 4.921 1.00 19.60 220 ASN P C 1
ATOM 1599 O O . ASN A 1 216 A 17.935 49.895 4.394 1.00 21.05 220 ASN P O 1
ATOM 1604 N N . TYR A 1 217 ? 18.113 51.987 5.173 1.00 19.64 221 TYR P N 1
ATOM 1605 C CA . TYR A 1 217 ? 16.699 52.236 4.920 1.00 19.60 221 TYR P CA 1
ATOM 1606 C C . TYR A 1 217 ? 16.365 53.689 4.617 1.00 19.81 221 TYR P C 1
ATOM 1607 O O . TYR A 1 217 ? 16.697 54.610 5.355 1.00 20.17 221 TYR P O 1
ATOM 1616 N N . TYR A 1 218 ? 15.698 53.903 3.469 1.00 18.34 222 TYR P N 1
ATOM 1617 C CA . TYR A 1 218 ? 15.474 55.288 3.032 1.00 14.98 222 TYR P CA 1
ATOM 1618 C C . TYR A 1 218 ? 14.682 56.038 4.043 1.00 14.24 222 TYR P C 1
ATOM 1619 O O . TYR A 1 218 ? 13.692 55.531 4.548 1.00 13.97 222 TYR P O 1
ATOM 1628 N N . HIS A 1 219 ? 15.186 57.221 4.355 1.00 11.72 223 HIS P N 1
ATOM 1629 C CA . HIS A 1 219 ? 14.635 58.034 5.440 1.00 12.84 223 HIS P CA 1
ATOM 1630 C C . HIS A 1 219 ? 14.667 57.437 6.848 1.00 13.79 223 HIS P C 1
ATOM 1631 O O . HIS A 1 219 ? 14.081 57.950 7.782 1.00 14.33 223 HIS P O 1
ATOM 1638 N N . LYS A 1 220 ? 15.430 56.364 7.015 1.00 14.75 224 LYS P N 1
ATOM 1639 C CA . LYS A 1 220 ? 15.861 56.015 8.382 1.00 15.85 224 LYS P CA 1
ATOM 1640 C C . LYS A 1 220 ? 17.364 56.136 8.545 1.00 16.11 224 LYS P C 1
ATOM 1641 O O . LYS A 1 220 ? 18.104 55.163 8.494 1.00 16.21 224 LYS P O 1
ATOM 1647 N N . PRO A 1 221 ? 17.821 57.374 8.756 1.00 15.49 225 PRO P N 1
ATOM 1648 C CA . PRO A 1 221 ? 19.247 57.516 9.035 1.00 14.19 225 PRO P CA 1
ATOM 1649 C C . PRO A 1 221 ? 19.668 56.734 10.286 1.00 14.88 225 PRO P C 1
ATOM 1650 O O . PRO A 1 221 ? 18.964 56.645 11.287 1.00 11.33 225 PRO P O 1
ATOM 1654 N N . SER A 1 222 ? 20.875 56.190 10.173 1.00 14.50 226 SER P N 1
ATOM 1655 C CA . SER A 1 222 ? 21.605 55.687 11.335 1.00 13.31 226 SER P CA 1
ATOM 1656 C C . SER A 1 222 ? 21.736 56.762 12.360 1.00 13.87 226 SER P C 1
ATOM 1657 O O . SER A 1 222 ? 22.089 57.877 12.005 1.00 16.08 226 SER P O 1
ATOM 1660 N N . VAL A 1 223 ? 21.412 56.413 13.608 1.00 13.16 227 VAL P N 1
ATOM 1661 C CA . VAL A 1 223 ? 21.516 57.363 14.718 1.00 11.22 227 VAL P CA 1
ATOM 1662 C C . VAL A 1 223 ? 22.689 57.098 15.695 1.00 12.25 227 VAL P C 1
ATOM 1663 O O . VAL A 1 223 ? 23.099 55.992 16.048 1.00 12.14 227 VAL P O 1
ATOM 1667 N N . PHE A 1 224 ? 23.257 58.226 16.069 1.00 10.96 228 PHE P N 1
ATOM 1668 C CA . PHE A 1 224 ? 24.490 58.249 16.803 1.00 11.66 228 PHE P CA 1
ATOM 1669 C C . PHE A 1 224 ? 24.314 59.035 18.078 1.00 13.68 228 PHE P C 1
ATOM 1670 O O . PHE A 1 224 ? 23.667 60.068 18.098 1.00 14.86 228 PHE P O 1
ATOM 1678 N N . THR A 1 225 ? 24.921 58.561 19.167 1.00 14.11 229 THR P N 1
ATOM 1679 C CA . THR A 1 225 ? 25.116 59.490 20.300 1.00 13.04 229 THR P CA 1
ATOM 1680 C C . THR A 1 225 ? 25.999 60.696 19.954 1.00 13.20 229 THR 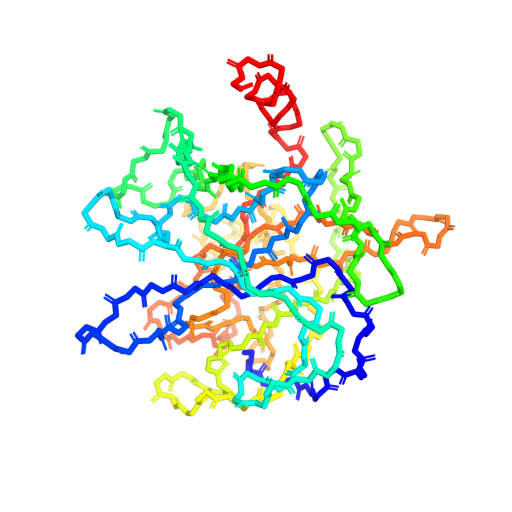P C 1
ATOM 1681 O O . THR A 1 225 ? 27.039 60.540 19.336 1.00 13.37 229 THR P O 1
ATOM 1685 N N . ARG A 1 226 ? 25.538 61.901 20.307 1.00 12.95 230 ARG P N 1
ATOM 1686 C CA . ARG A 1 226 ? 26.288 63.120 19.970 1.00 13.06 230 ARG P CA 1
ATOM 1687 C C . ARG A 1 226 ? 27.373 63.443 20.964 1.00 13.70 230 ARG P C 1
ATOM 1688 O O . ARG A 1 226 ? 27.105 63.919 22.051 1.00 13.54 230 ARG P O 1
ATOM 1696 N N . VAL A 1 227 ? 28.618 63.160 20.593 1.00 14.68 231 VAL P N 1
ATOM 1697 C CA . VAL A 1 227 ? 29.693 63.257 21.601 1.00 14.92 231 VAL P CA 1
ATOM 1698 C C . VAL A 1 227 ? 29.896 64.639 22.162 1.00 15.28 231 VAL P C 1
ATOM 1699 O O . VAL A 1 227 ? 30.219 64.829 23.313 1.00 16.99 231 VAL P O 1
ATOM 1703 N N . SER A 1 228 ? 29.646 65.640 21.353 1.00 15.50 232 SER P N 1
ATOM 1704 C CA . SER A 1 228 ? 29.842 66.993 21.867 1.00 15.36 232 SER P CA 1
ATOM 1705 C C . SER A 1 228 ? 28.875 67.406 22.976 1.00 15.43 232 SER P C 1
ATOM 1706 O O . SER A 1 228 ? 28.990 68.414 23.663 1.00 17.41 232 SER P O 1
ATOM 1709 N N . ASN A 1 229 ? 27.945 66.509 23.219 1.00 14.89 233 ASN P N 1
ATOM 1710 C CA . ASN A 1 229 ? 27.104 66.678 24.395 1.00 15.52 233 ASN P CA 1
ATOM 1711 C C . ASN A 1 229 ? 27.651 66.126 25.732 1.00 16.75 233 ASN P C 1
ATOM 1712 O O . ASN A 1 229 ? 27.126 66.347 26.814 1.00 19.08 233 ASN P O 1
ATOM 1717 N N . TYR A 1 230 ? 28.732 65.352 25.657 1.00 16.81 234 TYR P N 1
ATOM 1718 C CA . TYR A 1 230 ? 29.226 64.703 26.885 1.00 15.15 234 TYR P CA 1
ATOM 1719 C C . TYR A 1 230 ? 30.665 64.946 27.196 1.00 14.70 234 TYR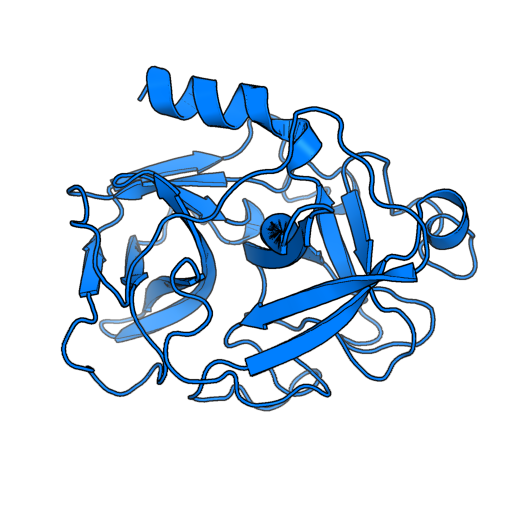 P C 1
ATOM 1720 O O . TYR A 1 230 ? 31.261 64.213 27.947 1.00 16.40 234 TYR P O 1
ATOM 1729 N N . ILE A 1 231 ? 31.234 65.995 26.621 1.00 15.72 235 ILE P N 1
ATOM 1730 C CA . ILE A 1 231 ? 32.665 66.291 26.812 1.00 16.79 235 ILE P CA 1
ATOM 1731 C C . ILE A 1 231 ? 33.005 66.467 28.284 1.00 18.64 235 ILE P C 1
ATOM 1732 O O . ILE A 1 231 ? 33.951 65.923 28.833 1.00 20.58 235 ILE P O 1
ATOM 1737 N N . ASP A 1 232 ? 32.116 67.201 28.946 1.00 18.65 236 ASP P N 1
ATOM 1738 C CA . ASP A 1 232 ? 32.291 67.325 30.388 1.00 19.17 236 ASP P CA 1
ATOM 1739 C C . ASP A 1 232 ? 32.205 66.022 31.162 1.00 18.48 236 ASP P C 1
ATOM 1740 O O . ASP A 1 232 ? 33.055 65.740 31.988 1.00 20.38 236 ASP P O 1
ATOM 1745 N N . TRP A 1 233 ? 31.211 65.193 30.848 1.00 17.01 237 TRP P N 1
ATOM 1746 C CA . TRP A 1 233 ? 31.152 63.861 31.491 1.00 15.70 237 TRP P CA 1
ATOM 1747 C C . TRP A 1 233 ? 32.365 62.938 31.209 1.00 15.45 237 TRP P C 1
ATOM 1748 O O . TRP A 1 233 ? 32.941 62.323 32.099 1.00 15.77 237 TRP P O 1
ATOM 1759 N N . ILE A 1 234 ? 32.796 62.906 29.947 1.00 14.82 238 ILE P N 1
ATOM 1760 C CA . ILE A 1 234 ? 34.023 62.165 29.613 1.00 16.11 238 ILE P CA 1
ATOM 1761 C C . ILE A 1 234 ? 35.272 62.558 30.447 1.00 18.26 238 ILE P C 1
ATOM 1762 O O . ILE A 1 234 ? 36.009 61.742 30.973 1.00 18.44 238 ILE P O 1
ATOM 1767 N N . ASN A 1 235 ? 35.461 63.872 30.597 1.00 19.49 239 ASN P N 1
ATOM 1768 C CA . ASN A 1 235 ? 36.584 64.322 31.424 1.00 18.60 239 ASN P CA 1
ATOM 1769 C C . ASN A 1 235 ? 36.423 64.133 32.896 1.00 18.84 239 ASN P C 1
ATOM 1770 O O . ASN A 1 235 ? 37.393 63.878 33.588 1.00 19.22 239 ASN P O 1
ATOM 1775 N N . SER A 1 236 ? 35.179 64.213 33.390 1.00 17.54 240 SER P N 1
ATOM 1776 C CA . SER A 1 236 ? 35.008 63.836 34.807 1.00 18.34 240 SER P CA 1
ATOM 1777 C C . SER A 1 236 ? 35.259 62.402 35.140 1.00 18.73 240 SER P C 1
ATOM 1778 O O . SER A 1 236 ? 35.887 62.025 36.118 1.00 18.84 240 SER P O 1
ATOM 1781 N N . VAL A 1 237 ? 34.729 61.552 34.272 1.00 17.55 241 VAL P N 1
ATOM 1782 C CA . VAL A 1 237 ? 35.016 60.136 34.523 1.00 16.18 241 VAL P CA 1
ATOM 1783 C C . VAL A 1 237 ? 36.504 59.816 34.509 1.00 15.76 241 VAL P C 1
ATOM 1784 O O . VAL A 1 237 ? 37.028 59.149 35.383 1.00 14.94 241 VAL P O 1
ATOM 1788 N N . ILE A 1 238 ? 37.181 60.385 33.516 1.00 15.43 242 ILE P N 1
ATOM 1789 C CA . ILE A 1 238 ? 38.630 60.201 33.530 1.00 15.89 242 ILE P CA 1
ATOM 1790 C C . ILE A 1 238 ? 39.364 60.797 34.718 1.00 14.17 242 ILE P C 1
ATOM 1791 O O . ILE A 1 238 ? 40.223 60.164 35.271 1.00 14.38 242 ILE P O 1
ATOM 1796 N N . ALA A 1 239 ? 38.998 62.004 35.150 1.00 14.68 243 ALA P N 1
ATOM 1797 C CA . ALA A 1 239 ? 39.652 62.544 36.349 1.00 13.23 243 ALA P CA 1
ATOM 1798 C C . ALA A 1 239 ? 39.315 61.799 37.591 1.00 15.47 243 ALA P C 1
ATOM 1799 O O . ALA A 1 239 ? 40.069 61.687 38.527 1.00 18.48 243 ALA P O 1
ATOM 1801 N N . ASN A 1 240 ? 38.119 61.272 37.598 1.00 16.66 244 ASN P N 1
ATOM 1802 C CA . ASN A 1 240 ? 37.686 60.621 38.830 1.00 17.49 244 ASN P CA 1
ATOM 1803 C C . ASN A 1 240 ? 37.791 59.120 38.928 1.00 19.48 244 ASN P C 1
ATOM 1804 O O . ASN A 1 240 ? 37.311 58.573 39.908 1.00 19.89 244 ASN P O 1
ATOM 1809 N N . ASN A 1 241 ? 38.387 58.460 37.949 1.00 19.89 245 ASN P N 1
ATOM 1810 C CA . ASN A 1 241 ? 38.527 57.012 38.127 1.00 20.83 245 ASN P CA 1
ATOM 1811 C C . ASN A 1 241 ? 39.929 56.571 37.791 1.00 21.25 245 ASN P C 1
ATOM 1812 O O . ASN A 1 241 ? 40.819 57.435 37.728 1.00 24.32 245 ASN P O 1
#

Nearest PDB structures (foldseek):
  1bru-assembly1_P  TM=1.004E+00  e=3.686E-51  Sus scrofa
  1hay-assembly1_B  TM=9.885E-01  e=8.870E-36  Sus scrofa
  1esa-assembly1_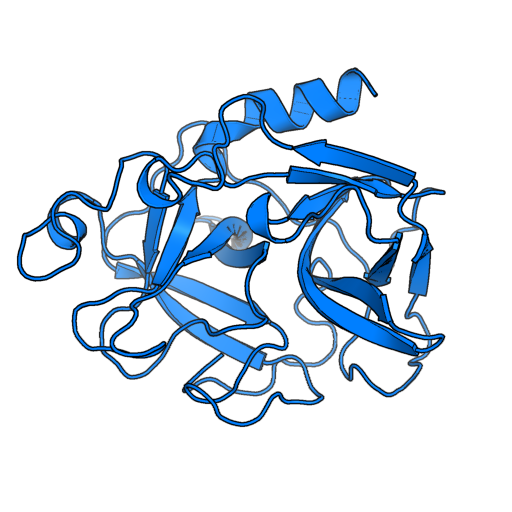A  TM=9.903E-01  e=1.702E-35  Sus scrofa
  1elt-assembly1_A  TM=9.906E-01  e=8.870E-36  Salmo salar
  1eai-assembly1_A  TM=9.876E-01  e=2.490E-35  Sus scrofa

Foldseek 3Di:
DAQWFFDPQLPQQQKKFKWWDDPNDTGTFEMWGAADQWKIKFFQVSDDPPIWIKMKGLDFFQVDPDPPIDIFGWDDKAQQPPDDPVQLLVFSGIIMTTTPDGDDDDSNHDHAAADAAPDDDDWFAKWKQKFQDDHWFVDDTDRGIIMDIKGWDDPVLQCPPLAPNSSHDPQKTFIHQQLRDFDYGSHHTTFTWHADPVGRIHGFWGFRDWDPVTRRHHRTTGMTGGVSNCPVVVVVVVVPD

Solvent-accessible surface area: 10371 Å² total; per-residue (Å²): 1,13,47,34,99,91,3,195,88,41,49,20,18,26,7,0,0,0,11,29,56,30,113,68,108,108,126,28,40,6,2,0,2,0,18,50,76,22,5,0,1,0,0,3,70,13,27,46,115,104,106,68,6,53,0,2,2,4,31,21,8,41,94,73,115,23,113,53,13,75,52,15,125,10,66,78,59,31,55,14,139,98,39,68,79,130,87,63,37,75,4,23,1,0,0,0,0,51,4,59,62,92,3,85,74,66,122,42,5,76,60,4,62,50,4,74,68,51,47,109,21,81,68,90,59,68,0,50,0,0,1,3,0,68,62,85,55,128,29,59,72,20,60,49,2,10,28,2,80,4,70,4,14,45,107,70,31,0,30,109,130,47,43,36,13,104,43,3,62,87,25,16,14,5,0,14,6,85,20,111,32,4,8,8,84,17,0,18,1,0,0,0,0,0,78,16,119,120,43,82,78,26,1,5,0,3,7,11,21,41,16,128,111,7,14,43,94,146,50,40,0,4,0,0,3,29,0,4,68,8,28,111,37,2,86,60,10,44,86,117,71

Secondary structure (DSSP, 8-state):
-BS-EEPPTTSSTTEEEEEEEETTEEEEEEEEEEEETTEEEE-GGG--TTS-EEEEES-SBSSS--TT-EEEEEEEEEE-TT--TT-GGG----EEEEESSPPPP-SS--PPBPPPTT--PPTT-EEEEEES--SSTTSPPPSB-EEEEEEEE-HHHHTSTTTTGGG--TTEEEE--SSSSB--TT-TT-EEEEE-TTS-EEEEEEEEE-BTTBSS-TT--EEEEEGGGSHHHHHHHHHH-

B-factor: mean 22.72, std 12.75, range [4.46, 102.78]

Radius of gyration: 16.32 Å; Cα contacts (8 Å, |Δi|>4): 634; chains: 1; bounding box: 45×43×38 Å